Protein AF-A0A4Q3N3U7-F1 (afdb_monomer)

Sequence (243 aa):
MVSSWLAERIAAMDRAPTDLSNALAESDHAAATAQEVAQLRRALAEADKRQSLQDNRLLVRDRELQLLRHSHEQLVSTLDAASDGILTLRYSDNSLYYNIRFVELWGIPEDQLDALDDDALVAFQAARVKDPQALLGSIAQRRGNPDTEDYCVIELLDGRVLERHVLPQRLHGRCVGSVITYRDITDRMRYEEKMMFNHVVLENSPPMYWIDRDTGTLVYANPAFCRNLGFELEEMLGMKISE

Mean predicted aligned error: 15.52 Å

Solvent-accessible surface area (backbone atoms only — not comparable to full-atom values): 13384 Å² total; per-residue (Å²): 127,72,72,63,62,54,53,56,56,51,57,58,60,63,42,53,63,53,55,52,52,50,52,51,51,52,50,53,51,52,51,52,51,53,50,50,53,52,49,52,54,49,52,48,54,51,49,53,53,51,50,54,53,50,52,52,51,51,55,51,50,53,50,53,52,49,52,50,50,52,54,49,51,52,51,51,52,52,47,48,68,36,89,37,15,37,39,35,43,31,70,89,77,72,46,78,48,68,35,63,39,30,41,62,74,71,64,59,57,76,89,49,58,88,71,58,44,77,67,56,47,51,52,56,51,39,74,44,34,73,56,38,64,63,54,52,49,55,50,54,53,37,74,76,39,64,78,57,69,48,79,50,78,43,47,34,70,89,71,48,34,33,40,37,42,34,42,49,34,67,57,96,88,38,76,49,27,35,42,35,40,36,35,82,41,40,67,60,52,54,53,51,52,52,52,51,49,51,51,54,49,48,65,72,35,74,67,42,72,42,62,41,87,90,74,37,21,30,74,45,64,34,64,38,32,25,65,72,72,73,47,58,66,79,78,46,53,65,42,68,68,76,132

Structure (mmCIF, N/CA/C/O backbone):
data_AF-A0A4Q3N3U7-F1
#
_entry.id   AF-A0A4Q3N3U7-F1
#
loop_
_atom_site.group_PDB
_atom_site.id
_atom_site.type_symbol
_atom_site.label_atom_id
_atom_site.label_alt_id
_atom_site.label_comp_id
_atom_site.label_asym_id
_atom_site.label_entity_id
_atom_site.label_seq_id
_atom_site.pdbx_PDB_ins_code
_atom_site.Cartn_x
_atom_site.Cartn_y
_atom_site.Cartn_z
_atom_site.occupancy
_atom_site.B_iso_or_equiv
_atom_site.auth_seq_id
_atom_site.auth_comp_id
_atom_site.auth_asym_id
_atom_site.auth_atom_id
_atom_site.pdbx_PDB_model_num
ATOM 1 N N . MET A 1 1 ? 67.861 -14.862 -102.849 1.00 54.81 1 MET A N 1
ATOM 2 C CA . MET A 1 1 ? 68.136 -15.137 -101.419 1.00 54.81 1 MET A CA 1
ATOM 3 C C . MET A 1 1 ? 68.262 -13.887 -100.539 1.00 54.81 1 MET A C 1
ATOM 5 O O . MET A 1 1 ? 68.152 -14.034 -99.335 1.00 54.81 1 MET A O 1
ATOM 9 N N . VAL A 1 2 ? 68.421 -12.667 -101.077 1.00 49.06 2 VAL A N 1
ATOM 10 C CA . VAL A 1 2 ? 68.556 -11.444 -100.246 1.00 49.06 2 VAL A CA 1
ATOM 11 C C . VAL A 1 2 ? 67.202 -10.796 -99.889 1.00 49.06 2 VAL A C 1
ATOM 13 O O . VAL A 1 2 ? 67.072 -10.150 -98.857 1.00 49.06 2 VAL A O 1
ATOM 16 N N . SER A 1 3 ? 66.156 -11.032 -100.683 1.00 53.66 3 SER A N 1
ATOM 17 C CA . SER A 1 3 ? 64.823 -10.439 -100.490 1.00 53.66 3 SER A CA 1
ATOM 18 C C . SER A 1 3 ? 64.001 -11.052 -99.345 1.00 53.66 3 SER A C 1
ATOM 20 O O . SER A 1 3 ? 63.192 -10.353 -98.748 1.00 53.66 3 SER A O 1
ATOM 22 N N . SER A 1 4 ? 64.232 -12.320 -98.987 1.00 55.03 4 SER A N 1
ATOM 23 C CA . SER A 1 4 ? 63.508 -12.990 -97.888 1.00 55.03 4 SER A CA 1
ATOM 24 C C . SER A 1 4 ? 64.027 -12.585 -96.503 1.00 55.03 4 SER A C 1
ATOM 26 O O . SER A 1 4 ? 63.252 -12.481 -95.560 1.00 55.03 4 SER A O 1
ATOM 28 N N . TRP A 1 5 ? 65.330 -12.308 -96.384 1.00 54.94 5 TRP A N 1
ATOM 29 C CA . TRP A 1 5 ? 65.980 -11.996 -95.104 1.00 54.94 5 TRP A CA 1
ATOM 30 C C . TRP A 1 5 ? 65.691 -10.566 -94.614 1.00 54.94 5 TRP A C 1
ATOM 32 O O . TRP A 1 5 ? 65.666 -10.296 -93.416 1.00 54.94 5 TRP A O 1
ATOM 42 N N . LEU A 1 6 ? 65.419 -9.640 -95.540 1.00 53.28 6 LEU A N 1
ATOM 43 C CA . LEU A 1 6 ? 64.985 -8.275 -95.219 1.00 53.28 6 LEU A CA 1
ATOM 44 C C . LEU A 1 6 ? 63.513 -8.213 -94.779 1.00 53.28 6 LEU A C 1
ATOM 46 O O . LEU A 1 6 ? 63.177 -7.391 -93.932 1.00 53.28 6 LEU A O 1
ATOM 50 N N . ALA A 1 7 ? 62.653 -9.098 -95.292 1.00 57.47 7 ALA A N 1
ATOM 51 C CA . ALA A 1 7 ? 61.231 -9.115 -94.947 1.00 57.47 7 ALA A CA 1
ATOM 52 C C . ALA A 1 7 ? 60.973 -9.597 -93.505 1.00 57.47 7 ALA A C 1
ATOM 54 O O . ALA A 1 7 ? 60.202 -8.973 -92.780 1.00 57.47 7 ALA A O 1
ATOM 55 N N . GLU A 1 8 ? 61.671 -10.642 -93.044 1.00 55.50 8 GLU A N 1
ATOM 56 C CA . GLU A 1 8 ? 61.554 -11.124 -91.654 1.00 55.50 8 GLU A CA 1
ATOM 57 C C . GLU A 1 8 ? 62.105 -10.120 -90.631 1.00 55.50 8 GLU A C 1
ATOM 59 O O . GLU A 1 8 ? 61.556 -9.967 -89.541 1.00 55.50 8 GLU A O 1
ATOM 64 N N . ARG A 1 9 ? 63.161 -9.382 -90.990 1.00 49.59 9 ARG A N 1
ATOM 65 C CA . ARG A 1 9 ? 63.798 -8.406 -90.097 1.00 49.59 9 ARG A CA 1
ATOM 66 C C . ARG A 1 9 ? 62.997 -7.104 -89.962 1.00 49.59 9 ARG A C 1
ATOM 68 O O . ARG A 1 9 ? 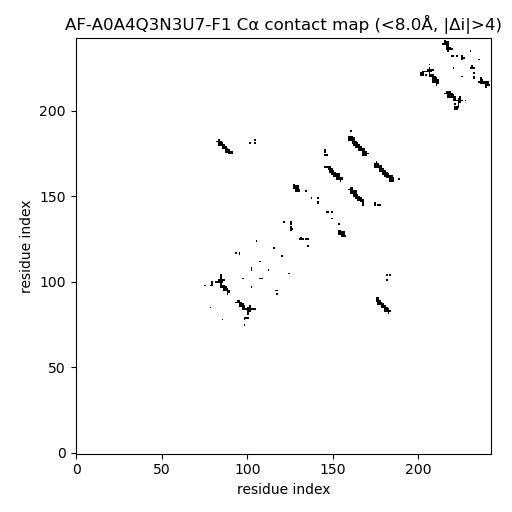63.042 -6.481 -88.905 1.00 49.59 9 ARG A O 1
ATOM 75 N N . ILE A 1 10 ? 62.221 -6.734 -90.983 1.00 52.44 10 ILE A N 1
ATOM 76 C CA . ILE A 1 10 ? 61.253 -5.627 -90.913 1.00 52.44 10 ILE A CA 1
ATOM 77 C C . ILE A 1 10 ? 60.021 -6.045 -90.092 1.00 52.44 10 ILE A C 1
ATOM 79 O O . ILE A 1 10 ? 59.593 -5.291 -89.224 1.00 52.44 10 ILE A O 1
ATOM 83 N N . ALA A 1 11 ? 59.526 -7.279 -90.254 1.00 54.06 11 ALA A N 1
ATOM 84 C CA . ALA A 1 11 ? 58.408 -7.800 -89.458 1.00 54.06 11 ALA A CA 1
ATOM 85 C C . ALA A 1 11 ? 58.734 -7.948 -87.953 1.00 54.06 11 ALA A C 1
ATOM 87 O O . ALA A 1 11 ? 57.847 -7.810 -87.113 1.00 54.06 11 ALA A O 1
ATOM 88 N N . ALA A 1 12 ? 60.000 -8.199 -87.596 1.00 51.22 12 ALA A N 1
ATOM 89 C CA . ALA A 1 12 ? 60.458 -8.232 -86.203 1.00 51.22 12 ALA A CA 1
ATOM 90 C C . ALA A 1 12 ? 60.616 -6.829 -85.575 1.00 51.22 12 ALA A C 1
ATOM 92 O O . ALA A 1 12 ? 60.428 -6.679 -84.370 1.00 51.22 12 ALA A O 1
ATOM 93 N N . MET A 1 13 ? 60.923 -5.796 -86.372 1.00 46.50 13 MET A N 1
ATOM 94 C CA . MET A 1 13 ? 61.010 -4.403 -85.903 1.00 46.50 13 MET A CA 1
ATOM 95 C C . MET A 1 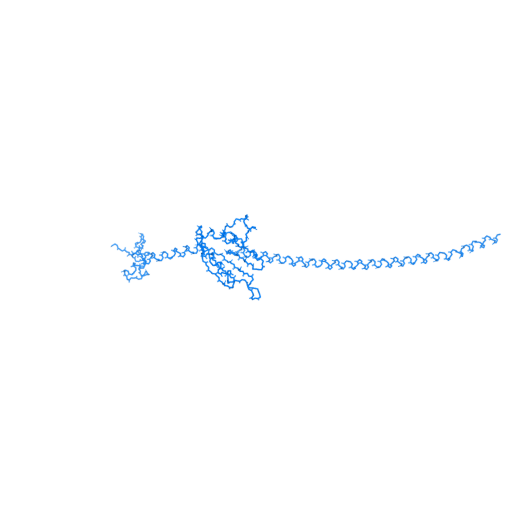13 ? 59.635 -3.734 -85.738 1.00 46.50 13 MET A C 1
ATOM 97 O O . MET A 1 13 ? 59.510 -2.845 -84.902 1.00 46.50 13 MET A O 1
ATOM 101 N N . ASP A 1 14 ? 58.609 -4.193 -86.462 1.00 50.88 14 ASP A N 1
ATOM 102 C CA . ASP A 1 14 ? 57.228 -3.678 -86.370 1.00 50.88 14 ASP A CA 1
ATOM 103 C C . ASP A 1 14 ? 56.399 -4.307 -85.228 1.00 50.88 14 ASP A C 1
ATOM 105 O O . ASP A 1 14 ? 55.378 -3.755 -84.817 1.00 50.88 14 ASP A O 1
ATOM 109 N N . ARG A 1 15 ? 56.851 -5.440 -84.663 1.00 50.66 15 ARG A N 1
ATOM 110 C CA . ARG A 1 15 ? 56.245 -6.070 -83.467 1.00 50.66 15 ARG A CA 1
ATOM 111 C C . ARG A 1 15 ? 56.724 -5.474 -82.141 1.00 50.66 15 ARG A C 1
ATOM 113 O O . ARG A 1 15 ? 55.968 -5.432 -81.178 1.00 50.66 15 ARG A O 1
ATOM 120 N N . ALA A 1 16 ? 57.949 -4.951 -82.095 1.00 53.44 16 ALA A N 1
ATOM 121 C CA . ALA A 1 16 ? 58.496 -4.307 -80.901 1.00 53.44 16 ALA A CA 1
ATOM 122 C C . ALA A 1 16 ? 57.645 -3.129 -80.357 1.00 53.44 16 ALA A C 1
ATOM 124 O O . ALA A 1 16 ? 57.469 -3.059 -79.139 1.00 53.44 16 ALA A O 1
ATOM 125 N N . PRO A 1 17 ? 57.079 -2.220 -81.183 1.00 55.41 17 PRO A N 1
ATOM 126 C CA . PRO A 1 17 ? 56.216 -1.152 -80.674 1.00 55.41 17 PRO A CA 1
ATOM 127 C C . PRO A 1 17 ? 54.839 -1.647 -80.205 1.00 55.41 17 PRO A C 1
ATOM 129 O O . PRO A 1 17 ? 54.268 -1.060 -79.288 1.00 55.41 17 PRO A O 1
ATOM 132 N N . THR A 1 18 ? 54.309 -2.730 -80.782 1.00 57.69 18 THR A N 1
ATOM 133 C CA . THR A 1 18 ? 53.022 -3.318 -80.370 1.00 57.69 18 THR A CA 1
ATOM 134 C C . THR A 1 18 ? 53.144 -4.101 -79.063 1.00 57.69 18 THR A C 1
ATOM 136 O O . THR A 1 18 ? 52.291 -3.953 -78.190 1.00 57.69 18 THR A O 1
ATOM 139 N N . ASP A 1 19 ? 54.233 -4.848 -78.872 1.00 58.47 19 ASP A N 1
ATOM 140 C CA . ASP A 1 19 ? 54.507 -5.570 -77.623 1.00 58.47 19 ASP A CA 1
ATOM 141 C C . ASP A 1 19 ? 54.800 -4.611 -76.455 1.00 58.47 19 ASP A C 1
ATOM 143 O O . ASP A 1 19 ? 54.318 -4.825 -75.343 1.00 58.47 19 ASP A O 1
ATOM 147 N N . LEU A 1 20 ? 55.509 -3.501 -76.704 1.00 57.12 20 LEU A N 1
ATOM 148 C CA . LEU A 1 20 ? 55.707 -2.435 -75.710 1.00 57.12 20 LEU A CA 1
ATOM 149 C C . LEU A 1 20 ? 54.398 -1.714 -75.361 1.00 57.12 20 LEU A C 1
ATOM 151 O O . LEU A 1 20 ? 54.163 -1.421 -74.191 1.00 57.12 20 LEU A O 1
ATOM 155 N N . SER A 1 21 ? 53.534 -1.450 -76.347 1.00 58.34 21 SER A N 1
ATOM 156 C CA . SER A 1 21 ? 52.221 -0.831 -76.121 1.00 58.34 21 SER A CA 1
ATOM 157 C C . SER A 1 21 ? 51.284 -1.741 -75.324 1.00 58.34 21 SER A C 1
ATOM 159 O O . SER A 1 21 ? 50.554 -1.250 -74.465 1.00 58.34 21 SER A O 1
ATOM 161 N N . ASN A 1 22 ? 51.309 -3.052 -75.575 1.00 62.81 22 ASN A N 1
ATOM 162 C CA . ASN A 1 22 ? 50.522 -4.021 -74.814 1.00 62.81 22 ASN A CA 1
ATOM 163 C C . ASN A 1 22 ? 51.058 -4.183 -73.386 1.00 62.81 22 ASN A C 1
ATOM 165 O O . ASN A 1 22 ? 50.270 -4.168 -72.447 1.00 62.81 22 ASN A O 1
ATOM 169 N N . ALA A 1 23 ? 52.381 -4.235 -73.198 1.00 61.06 23 ALA A N 1
ATOM 170 C CA . ALA A 1 23 ? 52.991 -4.289 -71.868 1.00 61.06 23 ALA A CA 1
ATOM 171 C C . ALA A 1 23 ? 52.737 -3.010 -71.041 1.00 61.06 23 ALA A C 1
ATOM 173 O O . ALA A 1 23 ? 52.531 -3.085 -69.830 1.00 61.06 23 ALA A O 1
ATOM 174 N N . LEU A 1 24 ? 52.712 -1.834 -71.682 1.00 58.91 24 LEU A N 1
ATOM 175 C CA . LEU A 1 24 ? 52.325 -0.565 -71.048 1.00 58.91 24 LEU A CA 1
ATOM 176 C C . LEU A 1 24 ? 50.838 -0.549 -70.669 1.00 58.91 24 LEU A C 1
ATOM 178 O O . LEU A 1 24 ? 50.509 -0.168 -69.550 1.00 58.91 24 LEU A O 1
ATOM 182 N N . ALA A 1 25 ? 49.950 -1.025 -71.547 1.00 63.53 25 ALA A N 1
ATOM 183 C CA . ALA A 1 25 ? 48.521 -1.129 -71.254 1.00 63.53 25 ALA A CA 1
ATOM 184 C C . ALA A 1 25 ? 48.225 -2.132 -70.123 1.00 63.53 25 ALA A C 1
ATOM 186 O O . ALA A 1 25 ? 47.398 -1.852 -69.258 1.00 63.53 25 ALA A O 1
ATOM 187 N N . GLU A 1 26 ? 48.925 -3.271 -70.081 1.00 63.34 26 GLU A N 1
ATOM 188 C CA . GLU A 1 26 ? 48.854 -4.231 -68.972 1.00 63.34 26 GLU A CA 1
ATOM 189 C C . GLU A 1 26 ? 49.389 -3.632 -67.663 1.00 63.34 26 GLU A C 1
ATOM 191 O O . GLU A 1 26 ? 48.789 -3.836 -66.607 1.00 63.34 26 GLU A O 1
ATOM 196 N N . SER A 1 27 ? 50.465 -2.840 -67.721 1.00 63.53 27 SER A N 1
ATOM 197 C CA . SER A 1 27 ? 51.009 -2.114 -66.567 1.00 63.53 27 SER A CA 1
ATOM 198 C C . SER A 1 27 ? 50.039 -1.051 -66.035 1.00 63.53 27 SER A C 1
ATOM 200 O O . SER A 1 27 ? 49.854 -0.943 -64.822 1.00 63.53 27 SER A O 1
ATOM 202 N N . ASP A 1 28 ? 49.382 -0.294 -66.914 1.00 69.56 28 ASP A N 1
ATOM 203 C CA . ASP A 1 28 ? 48.383 0.710 -66.531 1.00 69.56 28 ASP A CA 1
ATOM 204 C C . ASP A 1 28 ? 47.120 0.056 -65.944 1.00 69.56 28 ASP A C 1
ATOM 206 O O . ASP A 1 28 ? 46.562 0.542 -64.957 1.00 69.56 28 ASP A O 1
ATOM 210 N N . HIS A 1 29 ? 46.699 -1.095 -66.479 1.00 73.38 29 HIS A N 1
ATOM 211 C CA . HIS A 1 29 ? 45.585 -1.876 -65.930 1.00 73.38 29 HIS A CA 1
ATOM 212 C C . HIS A 1 29 ? 45.932 -2.500 -64.568 1.00 73.38 29 HIS A C 1
ATOM 214 O O . HIS A 1 29 ? 45.113 -2.497 -63.644 1.00 73.38 29 HIS A O 1
ATOM 220 N N . ALA A 1 30 ? 47.164 -2.986 -64.399 1.00 71.19 30 ALA A N 1
ATOM 221 C CA . ALA A 1 30 ? 47.678 -3.470 -63.119 1.00 71.19 30 ALA A CA 1
ATOM 222 C C . ALA A 1 30 ? 47.763 -2.343 -62.071 1.00 71.19 30 ALA A C 1
ATOM 224 O O . ALA A 1 30 ? 47.448 -2.556 -60.900 1.00 71.19 30 ALA A O 1
ATOM 225 N N . ALA A 1 31 ? 48.126 -1.124 -62.482 1.00 75.38 31 ALA A N 1
ATOM 226 C CA . ALA A 1 31 ? 48.147 0.043 -61.602 1.00 75.38 31 ALA A CA 1
ATOM 227 C C . ALA A 1 31 ? 46.730 0.486 -61.192 1.00 75.38 31 ALA A C 1
ATOM 229 O O . ALA A 1 31 ? 46.485 0.747 -60.011 1.00 75.38 31 ALA A O 1
ATOM 230 N N . ALA A 1 32 ? 45.781 0.509 -62.134 1.00 78.50 32 ALA A N 1
ATOM 231 C CA . ALA A 1 32 ? 44.384 0.851 -61.868 1.00 78.50 32 ALA A CA 1
ATOM 232 C C . ALA A 1 32 ? 43.707 -0.160 -60.924 1.00 78.50 32 ALA A C 1
ATOM 234 O O . ALA A 1 32 ? 43.082 0.231 -59.937 1.00 78.50 32 ALA A O 1
ATOM 235 N N . THR A 1 33 ? 43.903 -1.460 -61.161 1.00 82.00 33 THR A N 1
ATOM 236 C CA . THR A 1 33 ? 43.386 -2.523 -60.281 1.00 82.00 33 THR A CA 1
ATOM 237 C C . THR A 1 33 ? 44.034 -2.487 -58.894 1.00 82.00 33 THR A C 1
ATOM 239 O O . THR A 1 33 ? 43.342 -2.639 -57.887 1.00 82.00 33 THR A O 1
ATOM 242 N N . ALA A 1 34 ? 45.338 -2.204 -58.793 1.00 82.31 34 ALA A N 1
ATOM 243 C CA . ALA A 1 34 ? 46.007 -2.017 -57.503 1.00 82.31 34 ALA A CA 1
ATOM 244 C C . ALA A 1 34 ? 45.443 -0.816 -56.720 1.00 82.31 34 ALA A C 1
ATOM 246 O O . ALA A 1 34 ? 45.291 -0.886 -55.495 1.00 82.31 34 ALA A O 1
ATOM 247 N N . GLN A 1 35 ? 45.090 0.269 -57.415 1.00 85.25 35 GLN A N 1
ATOM 248 C CA . GLN A 1 35 ? 44.460 1.445 -56.817 1.00 85.25 35 GLN A CA 1
ATOM 249 C C . GLN A 1 35 ? 43.024 1.158 -56.346 1.00 85.25 35 GLN A C 1
ATOM 251 O O . GLN A 1 35 ? 42.657 1.569 -55.243 1.00 85.25 35 GLN A O 1
ATOM 256 N N . GLU A 1 36 ? 42.239 0.411 -57.121 1.00 88.94 36 GLU A N 1
ATOM 257 C CA . GLU A 1 36 ? 40.878 -0.008 -56.760 1.00 88.94 36 GLU A CA 1
ATOM 258 C C . GLU A 1 36 ? 40.876 -0.963 -55.554 1.00 88.94 36 GLU A C 1
ATOM 260 O O . GLU A 1 36 ? 40.144 -0.755 -54.584 1.00 88.94 36 GLU A O 1
ATOM 265 N N . VAL A 1 37 ? 41.791 -1.939 -55.525 1.00 89.38 37 VAL A N 1
ATOM 266 C CA . VAL A 1 37 ? 41.999 -2.824 -54.365 1.00 89.38 37 VAL A CA 1
ATOM 267 C C . VAL A 1 37 ? 42.409 -2.023 -53.125 1.00 89.38 37 VAL A C 1
ATOM 269 O O . VAL A 1 37 ? 41.943 -2.310 -52.019 1.00 89.38 37 VAL A O 1
ATOM 272 N N . ALA A 1 38 ? 43.250 -0.995 -53.272 1.00 88.88 38 ALA A N 1
ATOM 273 C CA . ALA A 1 38 ? 43.624 -0.121 -52.162 1.00 88.88 38 ALA A CA 1
ATOM 274 C C . ALA A 1 38 ? 42.442 0.726 -51.654 1.00 88.88 38 ALA A C 1
ATOM 276 O O . ALA A 1 38 ? 42.316 0.925 -50.443 1.00 88.88 38 ALA A O 1
ATOM 277 N N . GLN A 1 39 ? 41.561 1.196 -52.543 1.00 90.56 39 GLN A N 1
ATOM 278 C CA . GLN A 1 39 ? 40.337 1.911 -52.169 1.00 90.56 39 GLN A CA 1
ATOM 279 C C . GLN A 1 39 ? 39.342 0.999 -51.441 1.00 90.56 39 GLN A C 1
ATOM 281 O O . GLN A 1 39 ? 38.863 1.367 -50.368 1.00 90.56 39 GLN A O 1
ATOM 286 N N . LEU A 1 40 ? 39.097 -0.210 -51.953 1.00 91.06 40 LEU A N 1
ATOM 287 C CA . LEU A 1 40 ? 38.219 -1.198 -51.317 1.00 91.06 40 LEU A CA 1
ATOM 288 C C . LEU A 1 40 ? 38.729 -1.616 -49.932 1.00 91.06 40 LEU A C 1
ATOM 290 O O . LEU A 1 40 ? 37.946 -1.692 -48.988 1.00 91.06 40 LEU A O 1
ATOM 294 N N . ARG A 1 41 ? 40.046 -1.807 -49.768 1.00 92.69 41 ARG A N 1
ATOM 295 C CA . ARG A 1 41 ? 40.655 -2.094 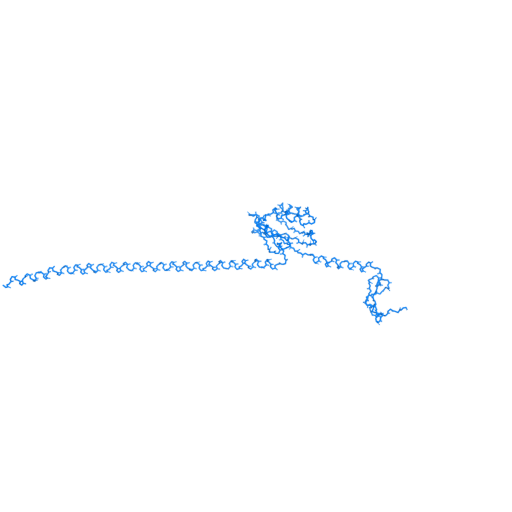-48.455 1.00 92.69 41 ARG A CA 1
ATOM 296 C C . ARG A 1 41 ? 40.441 -0.965 -47.448 1.00 92.69 41 ARG A C 1
ATOM 298 O O . ARG A 1 41 ? 40.190 -1.240 -46.278 1.00 92.69 41 ARG A O 1
ATOM 305 N N . ARG A 1 42 ? 40.521 0.298 -47.884 1.00 92.25 42 ARG A N 1
ATOM 306 C CA . ARG A 1 42 ? 40.233 1.459 -47.022 1.00 92.25 42 ARG A CA 1
ATOM 307 C C . ARG A 1 42 ? 38.756 1.521 -46.642 1.00 92.25 42 ARG A C 1
ATOM 309 O O . ARG A 1 42 ? 38.452 1.699 -45.468 1.00 92.25 42 ARG A O 1
ATOM 316 N N . ALA A 1 43 ? 37.857 1.322 -47.605 1.00 91.06 43 ALA A N 1
ATOM 317 C CA . ALA A 1 43 ? 36.417 1.306 -47.360 1.00 91.06 43 ALA A CA 1
ATOM 318 C C . ALA A 1 43 ? 36.003 0.182 -46.393 1.00 91.06 43 ALA A C 1
ATOM 320 O O . ALA A 1 43 ? 35.199 0.423 -45.495 1.00 91.06 43 ALA A O 1
ATOM 321 N N . LEU A 1 44 ? 36.592 -1.013 -46.523 1.00 94.12 44 LEU A N 1
ATOM 322 C CA . LEU A 1 44 ? 36.357 -2.130 -45.605 1.00 94.12 44 LEU A CA 1
ATOM 323 C C . LEU A 1 44 ? 36.849 -1.808 -44.187 1.00 94.12 44 LEU A C 1
ATOM 325 O O . LEU A 1 44 ? 36.096 -1.966 -43.234 1.00 94.12 44 LEU A O 1
ATOM 329 N N . ALA A 1 45 ? 38.062 -1.263 -44.045 1.00 93.00 45 ALA A N 1
ATOM 330 C CA . ALA A 1 45 ? 38.592 -0.866 -42.740 1.00 93.00 45 ALA A CA 1
ATOM 331 C C . ALA A 1 45 ? 37.742 0.227 -42.060 1.00 93.00 45 ALA A C 1
ATOM 333 O O . ALA A 1 45 ? 37.574 0.232 -40.839 1.00 93.00 45 ALA A O 1
ATOM 334 N N . GLU A 1 46 ? 37.182 1.160 -42.836 1.00 93.38 46 GLU A N 1
ATOM 335 C CA . GLU A 1 46 ? 36.227 2.142 -42.318 1.00 93.38 46 GLU A CA 1
ATOM 336 C C . GLU A 1 46 ? 34.895 1.508 -41.906 1.00 93.38 46 GLU A C 1
ATOM 338 O O . GLU A 1 46 ? 34.336 1.903 -40.879 1.00 93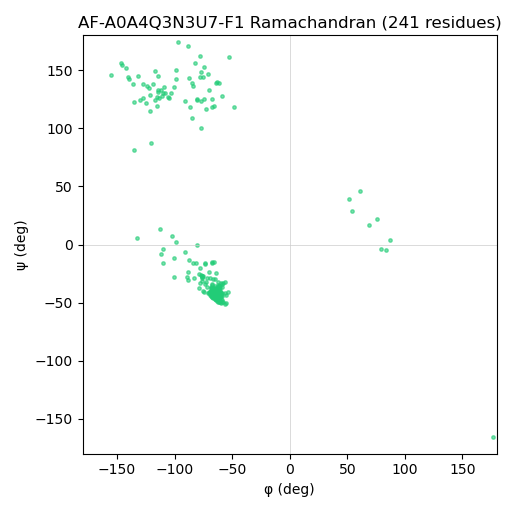.38 46 GLU A O 1
ATOM 343 N N . ALA A 1 47 ? 34.388 0.542 -42.677 1.00 91.75 47 ALA A N 1
ATOM 344 C CA . ALA A 1 47 ? 33.169 -0.192 -42.355 1.00 91.75 47 ALA A CA 1
ATOM 345 C C . ALA A 1 47 ? 33.330 -1.007 -41.063 1.00 91.75 47 ALA A C 1
ATOM 347 O O . ALA A 1 47 ? 32.506 -0.858 -40.162 1.00 91.75 47 ALA A O 1
ATOM 348 N N . ASP A 1 48 ? 34.434 -1.742 -40.910 1.00 93.56 48 ASP A N 1
ATOM 349 C CA . ASP A 1 48 ? 34.758 -2.504 -39.696 1.00 93.56 48 ASP A CA 1
ATOM 350 C C . ASP A 1 48 ? 34.851 -1.588 -38.471 1.00 93.56 48 ASP A C 1
ATOM 352 O O . ASP A 1 48 ? 34.319 -1.882 -37.397 1.00 93.56 48 ASP A O 1
ATOM 356 N N . LYS A 1 49 ? 35.477 -0.414 -38.631 1.00 93.19 49 LYS A N 1
ATOM 357 C CA . LYS A 1 49 ? 35.559 0.583 -37.559 1.00 93.19 49 LYS A CA 1
ATOM 358 C C . LYS A 1 49 ? 34.178 1.123 -37.179 1.00 93.19 49 LYS A C 1
ATOM 360 O O . LYS A 1 49 ? 33.905 1.304 -35.993 1.00 93.19 49 LYS A O 1
ATOM 365 N N . ARG A 1 50 ? 33.301 1.389 -38.155 1.00 91.25 50 ARG A N 1
ATOM 366 C CA . ARG A 1 50 ? 31.915 1.824 -37.894 1.00 91.25 50 ARG A CA 1
ATOM 367 C C . ARG A 1 50 ? 31.110 0.729 -37.200 1.00 91.25 50 ARG A C 1
ATOM 369 O O . ARG A 1 50 ? 30.403 1.047 -36.247 1.00 91.25 50 ARG A O 1
ATOM 376 N N . GLN A 1 51 ? 31.258 -0.523 -37.626 1.00 93.56 51 GLN A N 1
ATOM 377 C CA . GLN A 1 51 ? 30.589 -1.670 -37.020 1.00 93.56 51 GLN A CA 1
ATOM 378 C C . GLN A 1 51 ? 31.034 -1.865 -35.567 1.00 93.56 51 GLN A C 1
ATOM 380 O O . GLN A 1 51 ? 30.198 -1.878 -34.672 1.00 93.56 51 GLN A O 1
ATOM 385 N N . SER A 1 52 ? 32.342 -1.856 -35.295 1.00 93.38 52 SER A N 1
ATOM 386 C CA . SER A 1 52 ? 32.864 -1.960 -33.925 1.00 93.38 52 SER A CA 1
ATOM 387 C C . SER A 1 52 ? 32.365 -0.830 -33.010 1.00 93.38 52 SER A C 1
ATOM 389 O O . SER A 1 52 ? 32.076 -1.046 -31.832 1.00 93.38 52 SER A O 1
ATOM 391 N N . LEU A 1 53 ? 32.212 0.391 -33.533 1.00 93.50 53 LEU A N 1
ATOM 392 C CA . LEU A 1 53 ? 31.619 1.498 -32.776 1.00 93.50 53 LEU A CA 1
ATOM 393 C C . LEU A 1 53 ? 30.122 1.288 -32.498 1.00 93.50 53 LEU A C 1
ATOM 395 O O . LEU A 1 53 ? 29.652 1.665 -31.424 1.00 93.50 53 LEU A O 1
ATOM 399 N N . GLN A 1 54 ? 29.373 0.714 -33.442 1.00 89.38 54 GLN A N 1
ATOM 400 C CA . GLN A 1 54 ? 27.959 0.377 -33.252 1.00 89.38 54 GLN A CA 1
ATOM 401 C C . GLN A 1 54 ? 27.785 -0.741 -32.222 1.00 89.38 54 GLN A C 1
ATOM 403 O O . GLN A 1 54 ? 26.986 -0.576 -31.302 1.00 89.38 54 GLN A O 1
ATOM 408 N N . ASP A 1 55 ? 28.586 -1.801 -32.308 1.00 92.69 55 ASP A N 1
ATOM 409 C CA . ASP A 1 55 ? 28.563 -2.919 -31.361 1.00 92.69 55 ASP A CA 1
ATOM 410 C C . ASP A 1 55 ? 28.870 -2.439 -29.938 1.00 92.69 55 ASP A C 1
ATOM 412 O O . ASP A 1 55 ? 28.149 -2.758 -28.995 1.00 92.69 55 ASP A O 1
ATOM 416 N N . ASN A 1 56 ? 29.871 -1.567 -29.778 1.00 92.81 56 ASN A N 1
ATOM 417 C CA . ASN A 1 56 ? 30.173 -0.955 -28.484 1.00 92.81 56 ASN A CA 1
ATOM 418 C C . ASN A 1 56 ? 29.006 -0.114 -27.941 1.00 92.81 56 ASN A C 1
ATOM 420 O O . ASN A 1 56 ? 28.728 -0.153 -26.743 1.00 92.81 56 ASN A O 1
ATOM 424 N N . ARG A 1 57 ? 28.294 0.636 -28.795 1.00 91.88 57 ARG A N 1
ATOM 425 C CA . ARG A 1 57 ? 27.106 1.399 -28.370 1.00 91.88 57 ARG A CA 1
ATOM 426 C C . ARG A 1 57 ? 25.958 0.489 -27.944 1.00 91.88 57 ARG A C 1
ATOM 428 O O . ARG A 1 57 ? 25.291 0.808 -26.963 1.00 91.88 57 ARG A O 1
ATOM 435 N N . LEU A 1 58 ? 25.730 -0.611 -28.662 1.00 93.56 58 LEU A N 1
ATOM 436 C CA . LEU A 1 58 ? 24.713 -1.601 -28.302 1.00 93.56 58 LEU A CA 1
ATOM 437 C C . LEU A 1 58 ? 25.043 -2.251 -26.957 1.00 93.56 58 LEU A C 1
ATOM 439 O O . LEU A 1 58 ? 24.194 -2.257 -26.074 1.00 93.56 58 LEU A O 1
ATOM 443 N N . LEU A 1 59 ? 26.297 -2.659 -26.746 1.00 94.00 59 LEU A N 1
ATOM 444 C CA . LEU A 1 59 ? 26.752 -3.229 -25.474 1.00 94.00 59 LEU A CA 1
ATOM 445 C C . LEU A 1 59 ? 26.579 -2.270 -24.289 1.00 94.00 59 LEU A C 1
ATOM 447 O O . LEU A 1 59 ? 26.160 -2.692 -23.211 1.00 94.00 59 LEU A O 1
ATOM 451 N N . VAL A 1 60 ? 26.893 -0.981 -24.467 1.00 93.31 60 VAL A N 1
ATOM 452 C CA . VAL A 1 60 ? 26.678 0.036 -23.421 1.00 93.31 60 VAL A CA 1
ATOM 453 C C . VAL A 1 60 ? 25.190 0.179 -23.108 1.00 93.31 60 VAL A C 1
ATOM 455 O O . VAL A 1 60 ? 24.808 0.146 -21.940 1.00 93.31 60 VAL A O 1
ATOM 458 N N . ARG A 1 61 ? 24.348 0.277 -24.141 1.00 90.94 61 ARG A N 1
ATOM 459 C CA . ARG A 1 61 ? 22.900 0.431 -23.982 1.00 90.94 61 ARG A CA 1
ATOM 460 C C . ARG A 1 61 ? 22.254 -0.789 -23.327 1.00 90.94 61 ARG A C 1
ATOM 462 O O . ARG A 1 61 ? 21.397 -0.626 -22.464 1.00 90.94 61 ARG A O 1
ATOM 469 N N . ASP A 1 62 ? 22.688 -1.994 -23.681 1.00 92.06 62 ASP A N 1
ATOM 470 C CA . ASP A 1 62 ? 22.214 -3.229 -23.052 1.00 92.06 62 ASP A CA 1
ATOM 471 C C . ASP A 1 62 ? 22.579 -3.271 -21.566 1.00 92.06 62 ASP A C 1
ATOM 473 O O . ASP A 1 62 ? 21.746 -3.643 -20.738 1.00 92.06 62 ASP A O 1
ATOM 477 N N . ARG A 1 63 ? 23.781 -2.806 -21.202 1.00 91.56 63 ARG A N 1
ATOM 478 C CA . ARG A 1 63 ? 24.186 -2.656 -19.796 1.00 91.56 63 ARG A CA 1
ATOM 479 C C . ARG A 1 63 ? 23.313 -1.657 -19.042 1.00 91.56 63 ARG A C 1
ATOM 481 O O . ARG A 1 63 ? 22.888 -1.955 -17.930 1.00 91.56 63 ARG A O 1
ATOM 488 N N . GLU A 1 64 ? 23.033 -0.496 -19.628 1.00 92.44 64 GLU A N 1
ATOM 489 C CA . GLU A 1 64 ? 22.153 0.512 -19.021 1.00 92.44 64 GLU A CA 1
ATOM 490 C C . GLU A 1 64 ? 20.734 -0.031 -18.814 1.00 92.44 64 GLU A C 1
ATOM 492 O O . GLU A 1 64 ? 20.159 0.129 -17.737 1.00 92.44 64 GLU A O 1
ATOM 497 N N . LEU A 1 65 ? 20.187 -0.734 -19.810 1.00 92.62 65 LEU A N 1
ATOM 498 C CA . LEU A 1 65 ? 18.869 -1.360 -19.711 1.00 92.62 65 LEU A CA 1
ATOM 499 C C . LEU A 1 65 ? 18.831 -2.460 -18.648 1.00 92.62 65 LEU A C 1
ATOM 501 O O . LEU A 1 65 ? 17.850 -2.557 -17.913 1.00 92.62 65 LEU A O 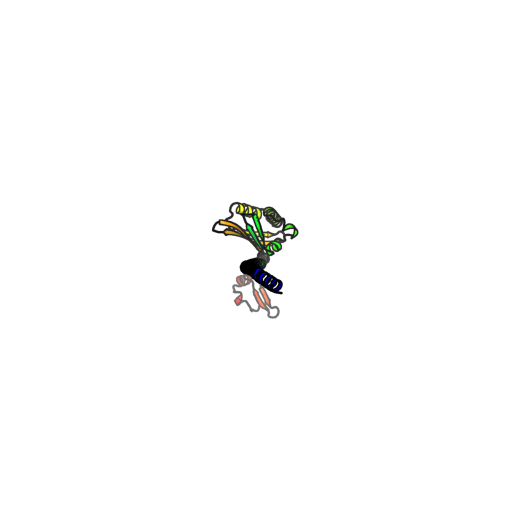1
ATOM 505 N N . GLN A 1 66 ? 19.883 -3.273 -18.539 1.00 91.00 66 GLN A N 1
ATOM 506 C CA . GLN A 1 66 ? 19.989 -4.287 -17.490 1.00 91.00 66 GLN A CA 1
ATOM 507 C C . GLN A 1 66 ? 20.047 -3.663 -16.095 1.00 91.00 66 GLN A C 1
ATOM 509 O O . GLN A 1 66 ? 19.330 -4.114 -15.206 1.00 91.00 66 GLN A O 1
ATOM 514 N N . LEU A 1 67 ? 20.845 -2.609 -15.905 1.00 92.31 67 LEU A N 1
ATOM 515 C CA . LEU A 1 67 ? 20.917 -1.893 -14.628 1.00 92.31 67 LEU A CA 1
ATOM 516 C C . LEU A 1 67 ? 19.567 -1.281 -14.248 1.00 92.31 67 LEU A C 1
ATOM 518 O O . LEU A 1 67 ? 19.148 -1.389 -13.097 1.00 92.31 67 LEU A O 1
ATOM 522 N N . LEU A 1 68 ? 18.868 -0.683 -15.214 1.00 90.94 68 LEU A N 1
ATOM 523 C CA . LEU A 1 68 ? 17.553 -0.098 -14.982 1.00 90.94 68 LEU A CA 1
ATOM 524 C C . LEU A 1 68 ? 16.518 -1.164 -14.603 1.00 90.94 68 LEU A C 1
ATOM 526 O O . LEU A 1 68 ? 15.779 -0.973 -13.640 1.00 90.94 68 LEU A O 1
ATOM 530 N N . ARG A 1 69 ? 16.492 -2.297 -15.318 1.00 87.81 69 ARG A N 1
ATOM 531 C CA . ARG A 1 69 ? 15.615 -3.434 -14.991 1.00 87.81 69 ARG A CA 1
ATOM 532 C C . ARG A 1 69 ? 15.902 -3.970 -13.598 1.00 87.81 69 ARG A C 1
ATOM 534 O O . ARG A 1 69 ? 14.975 -4.115 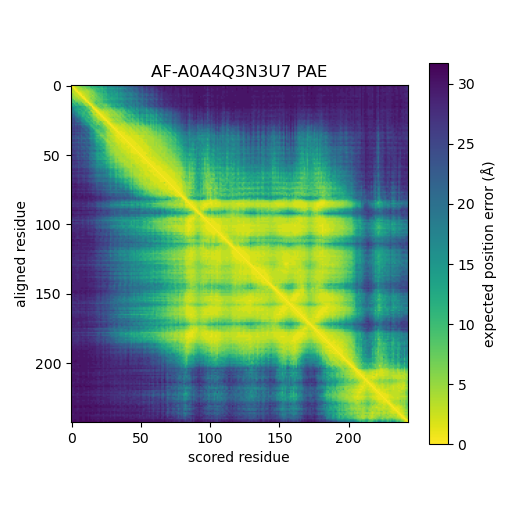-12.813 1.00 87.81 69 ARG A O 1
ATOM 541 N N . HIS A 1 70 ? 17.174 -4.177 -13.271 1.00 85.38 70 HIS A N 1
ATOM 542 C CA . HIS A 1 70 ? 17.565 -4.674 -11.960 1.00 85.38 70 HIS A CA 1
ATOM 543 C C . HIS A 1 70 ? 17.156 -3.714 -10.836 1.00 85.38 70 HIS A C 1
ATOM 545 O O . HIS A 1 70 ? 16.585 -4.138 -9.836 1.00 85.38 70 HIS A O 1
ATOM 551 N N . SER A 1 71 ? 17.381 -2.409 -11.014 1.00 84.50 71 SER A N 1
ATOM 552 C CA . SER A 1 71 ? 16.948 -1.399 -10.044 1.00 84.50 71 SER A CA 1
ATOM 553 C C . SER A 1 71 ? 15.426 -1.366 -9.889 1.00 84.50 71 SER A C 1
ATOM 555 O O . SER A 1 71 ? 14.932 -1.234 -8.771 1.00 84.50 71 SER A O 1
ATOM 557 N N . HIS A 1 72 ? 14.680 -1.508 -10.986 1.00 81.94 72 HIS A N 1
ATOM 558 C CA . HIS A 1 72 ? 13.223 -1.570 -10.954 1.00 81.94 72 HIS A CA 1
ATOM 559 C C . HIS A 1 72 ? 12.725 -2.813 -10.203 1.00 81.94 72 HIS A C 1
ATOM 561 O O . HIS A 1 72 ? 11.892 -2.695 -9.310 1.00 81.94 72 HIS A O 1
ATOM 567 N N . GLU A 1 73 ? 13.272 -3.991 -10.508 1.00 81.69 73 GLU A N 1
ATOM 568 C CA . GLU A 1 73 ? 12.951 -5.249 -9.819 1.00 81.69 73 GLU A CA 1
ATOM 569 C C . GLU A 1 73 ? 13.245 -5.170 -8.316 1.00 81.69 73 GLU A C 1
ATOM 571 O O . GLU A 1 73 ? 12.429 -5.600 -7.504 1.00 81.69 73 GLU A O 1
ATOM 576 N N . GLN A 1 74 ? 14.374 -4.567 -7.929 1.00 82.69 74 GLN A N 1
ATOM 577 C CA . GLN A 1 74 ? 14.716 -4.353 -6.522 1.00 82.69 74 GLN A CA 1
ATOM 578 C C . GLN A 1 74 ? 13.705 -3.450 -5.806 1.00 82.69 74 GLN A C 1
ATOM 580 O O . GLN A 1 74 ? 13.319 -3.744 -4.673 1.00 82.69 74 GLN A O 1
ATOM 585 N N . LEU A 1 75 ? 13.265 -2.364 -6.448 1.00 80.06 75 LEU A N 1
ATOM 586 C CA . LEU A 1 75 ? 12.262 -1.464 -5.875 1.00 80.06 75 LEU A CA 1
ATOM 587 C C . LEU A 1 75 ? 10.918 -2.172 -5.697 1.00 80.06 75 LEU A C 1
ATOM 589 O O . LEU A 1 75 ? 10.350 -2.105 -4.611 1.00 80.06 75 LEU A O 1
ATOM 593 N N . VAL A 1 76 ? 10.450 -2.897 -6.717 1.00 76.56 76 VAL A N 1
ATOM 594 C CA . VAL A 1 76 ? 9.204 -3.676 -6.647 1.00 76.56 76 VAL A CA 1
ATOM 595 C C . VAL A 1 76 ? 9.294 -4.728 -5.543 1.00 76.56 76 VAL A C 1
ATOM 597 O O . VAL A 1 76 ? 8.445 -4.749 -4.660 1.00 76.56 76 VAL A O 1
ATOM 600 N N . SER A 1 77 ? 10.376 -5.512 -5.497 1.00 74.56 77 SER A N 1
ATOM 601 C CA . SER A 1 77 ? 10.573 -6.522 -4.451 1.00 74.56 77 SER A CA 1
ATOM 602 C C . SER A 1 77 ? 10.626 -5.921 -3.045 1.00 74.56 77 SER A C 1
ATOM 604 O O . SER A 1 77 ? 10.129 -6.538 -2.106 1.00 74.56 77 SER A O 1
ATOM 606 N N . THR A 1 78 ? 11.209 -4.732 -2.878 1.00 76.75 78 THR A N 1
ATOM 607 C CA . THR A 1 78 ? 11.235 -4.038 -1.580 1.00 76.75 78 THR A CA 1
ATOM 608 C C . THR A 1 78 ? 9.835 -3.577 -1.178 1.00 76.75 78 THR A C 1
ATOM 610 O O . THR A 1 78 ? 9.462 -3.690 -0.012 1.00 76.75 78 THR A O 1
ATOM 613 N N . LEU A 1 79 ? 9.050 -3.079 -2.137 1.00 78.81 79 LEU A N 1
ATOM 614 C CA . LEU A 1 79 ? 7.666 -2.667 -1.906 1.00 78.81 79 LEU A CA 1
ATOM 615 C C . LEU A 1 79 ? 6.761 -3.867 -1.611 1.00 78.81 79 LEU A C 1
ATOM 617 O O . LEU A 1 79 ? 5.891 -3.752 -0.757 1.00 78.81 79 LEU A O 1
ATOM 621 N N . ASP A 1 80 ? 6.973 -5.012 -2.256 1.00 72.62 80 ASP A N 1
ATOM 622 C CA . ASP A 1 80 ? 6.216 -6.244 -1.998 1.00 72.62 80 ASP A CA 1
ATOM 623 C C . ASP A 1 80 ? 6.603 -6.900 -0.665 1.00 72.62 80 ASP A C 1
ATOM 625 O O . ASP A 1 80 ? 5.762 -7.4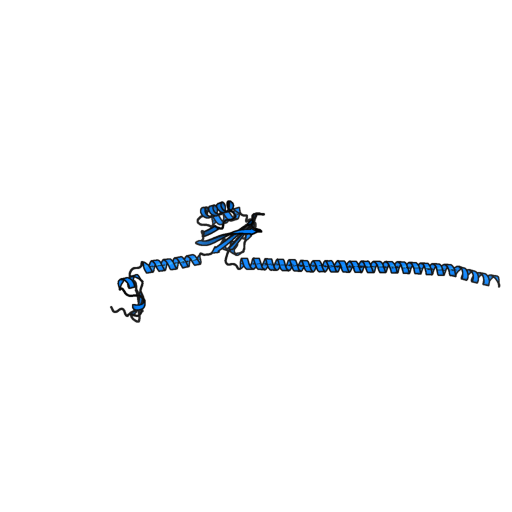95 0.008 1.00 72.62 80 ASP A O 1
ATOM 629 N N . ALA A 1 81 ? 7.868 -6.766 -0.250 1.00 70.62 81 ALA A N 1
ATOM 630 C CA . ALA A 1 81 ? 8.336 -7.209 1.061 1.00 70.62 81 ALA A CA 1
ATOM 631 C C . ALA A 1 81 ? 7.862 -6.300 2.207 1.00 70.62 81 ALA A C 1
ATOM 633 O O . ALA A 1 81 ? 7.921 -6.710 3.370 1.00 70.62 81 ALA A O 1
ATOM 634 N N . ALA A 1 82 ? 7.406 -5.078 1.910 1.00 73.81 82 ALA A N 1
ATOM 635 C CA . ALA A 1 82 ? 6.797 -4.224 2.915 1.00 73.81 82 ALA A CA 1
ATOM 636 C C . ALA A 1 82 ? 5.544 -4.911 3.473 1.00 73.81 82 ALA A C 1
ATOM 638 O O . ALA A 1 82 ? 4.760 -5.506 2.742 1.00 73.81 82 ALA A O 1
ATOM 639 N N . SER A 1 83 ? 5.334 -4.821 4.783 1.00 76.88 83 SER A N 1
ATOM 640 C CA . SER A 1 83 ? 4.120 -5.345 5.426 1.00 76.88 83 SER A CA 1
ATOM 641 C C . SER A 1 83 ? 2.861 -4.565 5.038 1.00 76.88 83 SER A C 1
ATOM 643 O O . SER A 1 83 ? 1.749 -5.033 5.265 1.00 76.88 83 SER A O 1
ATOM 645 N N . ASP A 1 84 ? 3.047 -3.372 4.477 1.00 90.56 84 ASP A N 1
ATOM 646 C CA . ASP A 1 84 ? 1.990 -2.417 4.200 1.00 90.56 84 ASP A CA 1
ATOM 647 C C . ASP A 1 84 ? 1.562 -2.484 2.726 1.00 90.56 84 ASP A C 1
ATOM 649 O O . ASP A 1 84 ? 2.383 -2.628 1.815 1.00 90.56 84 ASP A O 1
ATOM 653 N N . GLY A 1 85 ? 0.265 -2.323 2.477 1.00 92.94 85 GLY A N 1
ATOM 654 C CA . GLY A 1 85 ? -0.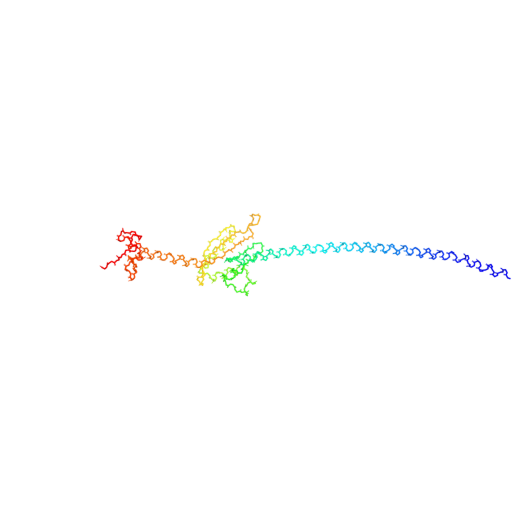265 -2.091 1.140 1.00 92.94 85 GLY A CA 1
ATOM 655 C C . GLY A 1 85 ? 0.036 -0.671 0.692 1.00 92.94 85 GLY A C 1
ATOM 656 O O . GLY A 1 85 ? -0.325 0.282 1.376 1.00 92.94 85 GLY A O 1
ATOM 657 N N . ILE A 1 86 ? 0.676 -0.516 -0.458 1.00 92.25 86 ILE A N 1
ATOM 658 C CA . ILE A 1 86 ? 1.069 0.784 -1.001 1.00 92.25 86 ILE A CA 1
ATOM 659 C C . ILE A 1 86 ? 0.281 1.033 -2.279 1.00 92.25 86 ILE A C 1
ATOM 661 O O . ILE A 1 86 ? 0.243 0.179 -3.159 1.00 92.25 86 ILE A O 1
ATOM 665 N N . LEU A 1 87 ? -0.303 2.224 -2.379 1.00 91.62 87 LEU A N 1
ATOM 666 C CA . LEU A 1 87 ? -1.009 2.745 -3.543 1.00 91.62 87 LEU A CA 1
ATOM 667 C C . LEU A 1 87 ? -0.471 4.145 -3.850 1.00 91.62 87 LEU A C 1
ATOM 669 O O . LEU A 1 87 ? -0.495 5.026 -2.997 1.00 91.62 87 LEU A O 1
ATOM 673 N N . THR A 1 88 ? 0.005 4.375 -5.065 1.00 90.12 88 THR A N 1
ATOM 674 C CA . THR A 1 88 ? 0.441 5.690 -5.538 1.00 90.12 88 THR A CA 1
ATOM 675 C C . THR A 1 88 ? -0.504 6.189 -6.616 1.00 90.12 88 THR A C 1
ATOM 677 O O . THR A 1 88 ? -0.814 5.462 -7.555 1.00 90.12 88 THR A O 1
ATOM 680 N N . LEU A 1 89 ? -0.916 7.447 -6.485 1.00 88.38 89 LEU A N 1
ATOM 681 C CA . LEU A 1 89 ? -1.727 8.180 -7.452 1.00 88.38 89 LEU A CA 1
ATOM 682 C C . LEU A 1 89 ? -0.853 9.255 -8.095 1.00 88.38 89 LEU A C 1
ATOM 684 O O . LEU A 1 89 ? -0.229 10.035 -7.369 1.00 88.38 89 LEU A O 1
ATOM 688 N N . ARG A 1 90 ? -0.830 9.358 -9.423 1.00 84.25 90 ARG A N 1
ATOM 689 C CA . ARG A 1 90 ? -0.122 10.433 -10.134 1.00 84.25 90 ARG A CA 1
ATOM 690 C C . ARG A 1 90 ? -1.111 11.388 -10.796 1.00 84.25 90 ARG A C 1
ATOM 692 O O . ARG A 1 90 ? -1.956 10.976 -11.575 1.00 84.25 90 ARG A O 1
ATOM 699 N N . TYR A 1 91 ? -0.970 12.691 -10.547 1.00 78.12 91 TYR A N 1
ATOM 700 C CA . TYR A 1 91 ? -1.922 13.691 -11.056 1.00 78.12 91 TYR A CA 1
ATOM 701 C C . TYR A 1 91 ? -1.731 14.047 -12.534 1.00 78.12 91 TYR A C 1
ATOM 703 O O . TYR A 1 91 ? -2.631 14.609 -13.148 1.00 78.12 91 TYR A O 1
ATOM 711 N N . SER A 1 92 ? -0.551 13.793 -13.109 1.00 74.69 92 SER A N 1
ATOM 712 C CA . SER A 1 92 ? -0.251 14.200 -14.490 1.00 74.69 92 SER A CA 1
ATOM 713 C C . SER A 1 92 ? -0.965 13.360 -15.543 1.00 74.69 92 SER A C 1
ATOM 715 O O . SER A 1 92 ? -1.290 13.870 -16.609 1.00 74.69 92 SER A O 1
ATOM 717 N N . ASP A 1 93 ? -1.156 12.077 -15.262 1.00 77.25 93 ASP A N 1
ATOM 718 C CA . ASP A 1 93 ? -1.701 11.076 -16.182 1.00 77.25 93 ASP A CA 1
ATOM 719 C C . ASP A 1 93 ? -2.793 10.220 -15.534 1.00 77.25 93 ASP A C 1
ATOM 721 O O . ASP A 1 93 ? -3.274 9.278 -16.155 1.00 77.25 93 ASP A O 1
ATOM 725 N N . ASN A 1 94 ? -3.181 10.551 -14.298 1.00 75.19 94 ASN A N 1
ATOM 726 C CA . ASN A 1 94 ? -4.123 9.775 -13.504 1.00 75.19 94 ASN A CA 1
ATOM 727 C C . ASN A 1 94 ? -3.706 8.299 -13.360 1.00 75.19 94 ASN A C 1
ATOM 729 O O . ASN A 1 94 ? -4.554 7.419 -13.236 1.00 75.19 94 ASN A O 1
ATOM 733 N N . SER A 1 95 ? -2.394 8.026 -13.408 1.00 82.50 95 SER A N 1
ATOM 734 C CA . SER A 1 95 ? -1.874 6.668 -13.288 1.00 82.50 95 SER A CA 1
ATOM 735 C C . SER A 1 95 ? -1.864 6.191 -11.842 1.00 82.50 95 SER A C 1
ATOM 737 O O . SER A 1 95 ? -1.577 6.939 -10.898 1.00 82.50 95 SER A O 1
ATOM 739 N N . LEU A 1 96 ? -2.152 4.900 -11.710 1.00 87.62 96 LEU A N 1
ATOM 740 C CA . LEU A 1 96 ? -2.184 4.154 -10.469 1.00 87.62 96 LEU A CA 1
ATOM 741 C C . LEU A 1 96 ? -1.007 3.185 -10.426 1.00 87.62 96 LEU A C 1
ATOM 743 O O . LEU A 1 96 ? -0.724 2.487 -11.397 1.00 87.62 96 LEU A O 1
ATOM 747 N N . TYR A 1 97 ? -0.340 3.119 -9.282 1.00 87.62 97 TYR A N 1
ATOM 748 C CA . TYR A 1 97 ? 0.601 2.048 -8.969 1.00 87.62 97 TYR A CA 1
ATOM 749 C C . TYR A 1 97 ? 0.232 1.440 -7.626 1.00 87.62 97 TYR A C 1
ATOM 751 O O . TYR A 1 97 ? -0.041 2.176 -6.682 1.00 87.62 97 TYR A O 1
ATOM 759 N N . TYR A 1 98 ? 0.286 0.122 -7.505 1.00 90.31 98 TYR A N 1
ATOM 760 C CA . TYR A 1 98 ? 0.078 -0.566 -6.238 1.00 90.31 98 TYR A CA 1
ATOM 761 C C . TYR A 1 98 ? 1.008 -1.773 -6.106 1.00 90.31 98 TYR A C 1
ATOM 763 O O . TYR A 1 98 ? 1.422 -2.354 -7.107 1.00 90.31 98 TYR A O 1
ATOM 771 N N . ASN A 1 99 ? 1.353 -2.137 -4.869 1.00 90.88 99 ASN A N 1
ATOM 772 C CA . ASN A 1 99 ? 2.087 -3.376 -4.579 1.00 90.88 99 ASN A CA 1
ATOM 773 C C . ASN A 1 99 ? 1.126 -4.562 -4.374 1.00 90.88 99 ASN A C 1
ATOM 775 O O . ASN A 1 99 ? -0.089 -4.379 -4.243 1.00 90.88 99 ASN A O 1
ATOM 779 N N . ILE A 1 100 ? 1.666 -5.783 -4.293 1.00 89.44 100 ILE A N 1
ATOM 780 C CA . ILE A 1 100 ? 0.834 -6.981 -4.089 1.00 89.44 100 ILE A CA 1
ATOM 781 C C . ILE A 1 100 ? 0.077 -6.946 -2.755 1.00 89.44 100 ILE A C 1
ATOM 783 O O . ILE A 1 100 ? -1.088 -7.336 -2.682 1.00 89.44 100 ILE A O 1
ATOM 787 N N . ARG A 1 101 ? 0.689 -6.382 -1.705 1.00 91.69 101 ARG A N 1
ATOM 788 C CA . ARG A 1 101 ? 0.055 -6.267 -0.386 1.00 91.69 101 ARG A CA 1
ATOM 789 C C . ARG A 1 101 ? -1.211 -5.431 -0.403 1.00 91.69 101 ARG A C 1
ATOM 791 O O . ARG A 1 101 ? -2.153 -5.756 0.309 1.00 91.69 101 ARG A O 1
ATOM 798 N N . PHE A 1 102 ? -1.268 -4.374 -1.206 1.00 93.12 102 PHE A N 1
ATOM 799 C CA . PHE A 1 102 ? -2.483 -3.579 -1.350 1.00 93.12 102 PHE A CA 1
ATOM 800 C C . PHE A 1 102 ? -3.643 -4.424 -1.896 1.00 93.12 102 PHE A C 1
ATOM 802 O O . PHE A 1 102 ? -4.746 -4.378 -1.346 1.00 93.12 102 PHE A O 1
ATOM 809 N N . VAL A 1 103 ? -3.374 -5.236 -2.922 1.00 92.00 103 VAL A N 1
ATOM 810 C CA . VAL A 1 103 ? -4.352 -6.147 -3.535 1.00 92.00 103 VAL A CA 1
ATOM 811 C C . VAL A 1 103 ? -4.828 -7.192 -2.525 1.00 92.00 103 VAL A C 1
ATOM 813 O O . VAL A 1 103 ? -6.032 -7.407 -2.394 1.00 92.00 103 VAL A O 1
ATOM 816 N N . GLU A 1 104 ? -3.908 -7.782 -1.757 1.00 90.81 104 GLU A N 1
ATOM 817 C CA . GLU A 1 104 ? -4.215 -8.767 -0.710 1.00 90.81 104 GLU A CA 1
ATOM 818 C C . GLU A 1 104 ? -5.040 -8.170 0.440 1.00 90.81 104 GLU A C 1
ATOM 820 O O . GLU A 1 104 ? -6.045 -8.749 0.858 1.00 90.81 104 GLU A O 1
ATOM 825 N N . LEU A 1 105 ? -4.650 -6.993 0.944 1.00 91.56 105 LEU A N 1
ATOM 826 C CA . LEU A 1 105 ? -5.347 -6.320 2.041 1.00 91.56 105 LEU A CA 1
ATOM 827 C C . LEU A 1 105 ? -6.788 -5.989 1.651 1.00 91.56 105 LEU A C 1
ATOM 829 O O . LEU A 1 105 ? -7.717 -6.290 2.400 1.00 91.56 105 LEU A O 1
ATOM 833 N N . TRP A 1 106 ? -6.997 -5.438 0.458 1.00 91.88 106 TRP A N 1
ATOM 834 C CA . TRP A 1 106 ? -8.337 -5.098 -0.017 1.00 91.88 106 TRP A CA 1
ATOM 835 C C . TRP A 1 106 ? -9.108 -6.290 -0.593 1.00 91.88 106 TRP A C 1
ATOM 837 O O . TRP A 1 106 ? -10.335 -6.221 -0.700 1.00 91.88 106 TRP A O 1
ATOM 847 N N . GLY A 1 107 ? -8.428 -7.397 -0.903 1.00 90.56 107 GLY A N 1
ATOM 848 C CA . GLY A 1 107 ? -9.008 -8.583 -1.531 1.00 90.56 107 GLY A CA 1
ATOM 849 C C . GLY A 1 107 ? -9.596 -8.264 -2.903 1.00 90.56 107 GLY A C 1
ATOM 850 O O . GLY A 1 107 ? -10.756 -8.610 -3.160 1.00 90.56 107 GLY A O 1
ATOM 851 N N . ILE A 1 108 ? -8.835 -7.527 -3.720 1.00 90.19 108 ILE A N 1
ATOM 852 C CA . ILE A 1 108 ? -9.240 -7.104 -5.065 1.00 90.19 108 ILE A CA 1
ATOM 853 C C . ILE A 1 108 ? -9.089 -8.300 -6.018 1.00 90.19 108 ILE A C 1
ATOM 855 O O . ILE A 1 108 ? -7.996 -8.861 -6.101 1.00 90.19 108 ILE A O 1
ATOM 859 N N . PRO A 1 109 ? -10.160 -8.713 -6.716 1.00 88.56 109 PRO A N 1
ATOM 860 C CA . PRO A 1 109 ? -10.089 -9.788 -7.702 1.00 88.56 109 PRO A CA 1
ATOM 861 C C . PRO A 1 109 ? -9.166 -9.444 -8.883 1.00 88.56 109 PRO A C 1
ATOM 863 O O . PRO A 1 109 ? -9.194 -8.317 -9.379 1.00 88.56 109 PRO A O 1
ATOM 866 N N . GLU A 1 110 ? -8.373 -10.412 -9.356 1.00 85.31 110 GLU A N 1
ATOM 867 C CA . GLU A 1 110 ? -7.418 -10.209 -10.462 1.00 85.31 110 GLU A CA 1
ATOM 868 C C . GLU A 1 110 ? -8.096 -9.751 -11.763 1.00 85.31 110 GLU A C 1
ATOM 870 O O . GLU A 1 110 ? -7.542 -8.934 -12.491 1.00 85.31 110 GLU A O 1
ATOM 875 N N . ASP A 1 111 ? -9.323 -10.206 -12.021 1.00 86.00 111 ASP A N 1
ATOM 876 C CA . ASP A 1 111 ? -10.134 -9.827 -13.184 1.00 86.00 111 ASP A CA 1
ATOM 877 C C . ASP A 1 111 ? -10.580 -8.355 -13.173 1.00 86.00 111 ASP A C 1
ATOM 879 O O . ASP A 1 111 ? -10.997 -7.832 -14.206 1.00 86.00 111 ASP A O 1
ATOM 883 N N . GLN A 1 112 ? -10.481 -7.676 -12.026 1.00 81.94 112 GLN A N 1
ATOM 884 C CA . GLN A 1 112 ? -10.836 -6.262 -11.874 1.00 81.94 112 GLN A CA 1
ATOM 885 C C . GLN A 1 112 ? -9.619 -5.331 -11.882 1.00 81.94 112 GLN A C 1
ATOM 887 O O . GLN A 1 112 ? -9.798 -4.120 -11.999 1.00 81.94 112 GLN A O 1
ATOM 892 N N . LEU A 1 113 ? -8.394 -5.864 -11.792 1.00 82.19 113 LEU A N 1
ATOM 893 C CA . LEU A 1 113 ? -7.170 -5.057 -11.724 1.00 82.19 113 LEU A CA 1
ATOM 894 C C . LEU A 1 113 ? -6.927 -4.249 -13.006 1.00 82.19 113 LEU A C 1
ATOM 896 O O . LEU A 1 113 ? -6.560 -3.081 -12.927 1.00 82.19 113 LEU A O 1
ATOM 900 N N . ASP A 1 114 ? -7.195 -4.830 -14.178 1.00 79.75 114 ASP A N 1
ATOM 901 C CA . ASP A 1 114 ? -6.976 -4.160 -15.470 1.00 79.75 114 ASP A CA 1
ATOM 902 C C . ASP A 1 114 ? -7.964 -3.008 -15.732 1.00 79.75 114 ASP A C 1
ATOM 904 O O . ASP A 1 114 ? -7.677 -2.100 -16.513 1.00 79.75 114 ASP A O 1
ATOM 908 N N . ALA A 1 115 ? -9.135 -3.041 -15.090 1.00 78.38 115 ALA A N 1
ATOM 909 C CA . ALA A 1 115 ? -10.191 -2.036 -15.224 1.00 78.38 115 ALA A CA 1
ATOM 910 C C . ALA A 1 115 ? -10.234 -1.053 -14.041 1.00 78.38 115 ALA A C 1
ATOM 912 O O . ALA A 1 115 ? -11.173 -0.263 -13.928 1.00 78.38 115 ALA A O 1
ATOM 913 N N . LEU A 1 116 ? -9.253 -1.123 -13.140 1.00 79.56 116 LEU A N 1
ATOM 914 C CA . LEU A 1 116 ? -9.233 -0.337 -11.916 1.00 79.56 116 LEU A CA 1
ATOM 915 C C . LEU A 1 116 ? -8.810 1.106 -12.229 1.00 79.56 116 LEU A C 1
ATOM 917 O O . LEU A 1 116 ? -7.626 1.399 -12.385 1.00 79.56 116 LEU A O 1
ATOM 921 N N . ASP A 1 117 ? -9.780 2.012 -12.324 1.00 84.94 117 ASP A N 1
ATOM 922 C CA . ASP A 1 117 ? -9.539 3.456 -12.316 1.00 84.94 117 ASP A CA 1
ATOM 923 C C . ASP A 1 117 ? -9.743 4.053 -10.909 1.00 84.94 117 ASP A C 1
ATOM 925 O O . ASP A 1 117 ? -10.140 3.362 -9.963 1.00 84.94 117 ASP A O 1
ATOM 929 N N . ASP A 1 118 ? -9.433 5.344 -10.752 1.00 82.69 118 ASP A N 1
ATOM 930 C CA . ASP A 1 118 ? -9.555 6.051 -9.471 1.00 82.69 118 ASP A CA 1
ATOM 931 C C . ASP A 1 118 ? -10.970 5.943 -8.880 1.00 82.69 118 ASP A C 1
ATOM 933 O O . ASP A 1 118 ? -11.126 5.723 -7.678 1.00 82.69 118 ASP A O 1
ATOM 937 N N . ASP A 1 119 ? -12.010 6.110 -9.698 1.00 84.94 119 ASP A N 1
ATOM 938 C CA . ASP A 1 119 ? -13.391 6.161 -9.215 1.00 84.94 119 ASP A CA 1
ATOM 939 C C . ASP A 1 119 ? -13.937 4.752 -8.918 1.00 84.94 119 ASP A C 1
ATOM 941 O O . ASP A 1 119 ? -14.613 4.553 -7.903 1.00 84.94 119 ASP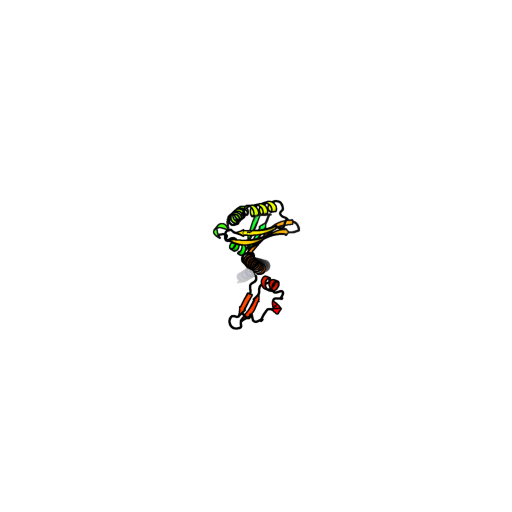 A O 1
ATOM 945 N N . ALA A 1 120 ? -13.587 3.754 -9.732 1.00 88.19 120 ALA A N 1
ATOM 946 C CA . ALA A 1 120 ? -13.884 2.345 -9.509 1.00 88.19 120 ALA A CA 1
ATOM 947 C C . ALA A 1 120 ? -13.207 1.832 -8.236 1.00 88.19 120 ALA A C 1
ATOM 949 O O . ALA A 1 120 ? -13.841 1.132 -7.442 1.00 88.19 120 ALA A O 1
ATOM 950 N N . LEU A 1 121 ? -11.954 2.229 -7.988 1.00 89.00 121 LEU A N 1
ATOM 951 C CA . LEU A 1 121 ? -11.251 1.876 -6.761 1.00 89.00 121 LEU A CA 1
ATOM 952 C C . LEU A 1 121 ? -11.938 2.477 -5.531 1.00 89.00 121 LEU A C 1
ATOM 954 O O . LEU A 1 121 ? -12.149 1.779 -4.537 1.00 89.00 121 LEU A O 1
ATOM 958 N N . VAL A 1 122 ? -12.320 3.754 -5.590 1.00 89.38 122 VAL A N 1
ATOM 959 C CA . VAL A 1 122 ? -13.039 4.410 -4.490 1.00 89.38 122 VAL A CA 1
ATOM 960 C C . VAL A 1 122 ? -14.383 3.732 -4.232 1.00 89.38 122 VAL A C 1
ATOM 962 O O . VAL A 1 122 ? -14.719 3.474 -3.075 1.00 89.38 122 VAL A O 1
ATOM 965 N N . ALA A 1 123 ? -15.130 3.383 -5.281 1.00 90.19 123 ALA A N 1
ATOM 966 C CA . ALA A 1 123 ? -16.388 2.652 -5.154 1.00 90.19 123 ALA A CA 1
ATOM 967 C C . ALA A 1 123 ? -16.187 1.257 -4.536 1.00 90.19 123 ALA A C 1
ATOM 969 O O . ALA A 1 123 ? -16.944 0.860 -3.645 1.00 90.19 123 ALA A O 1
ATOM 970 N N . PHE A 1 124 ? -15.143 0.535 -4.953 1.00 91.00 124 PHE A N 1
ATOM 971 C CA . PHE A 1 124 ? -14.792 -0.776 -4.408 1.00 91.00 124 PHE A CA 1
ATOM 972 C C . PHE A 1 124 ? -14.454 -0.701 -2.915 1.00 91.00 124 PHE A C 1
ATOM 974 O O . PHE A 1 124 ? -14.964 -1.493 -2.119 1.00 91.00 124 PHE A O 1
ATOM 981 N N . GLN A 1 125 ? -13.629 0.272 -2.515 1.00 91.56 125 GLN A N 1
ATOM 982 C CA . GLN A 1 125 ? -13.278 0.485 -1.111 1.00 91.56 125 GLN A CA 1
ATOM 983 C C . GLN A 1 125 ? -14.512 0.876 -0.289 1.00 91.56 125 GLN A C 1
ATOM 985 O O . GLN A 1 125 ? -14.765 0.277 0.754 1.00 91.56 125 GLN A O 1
ATOM 990 N N . ALA A 1 126 ? -15.327 1.812 -0.785 1.00 91.81 126 ALA A N 1
ATOM 991 C CA . ALA A 1 126 ? -16.551 2.263 -0.124 1.00 91.81 126 ALA A CA 1
ATOM 992 C C . ALA A 1 126 ? -17.545 1.116 0.141 1.00 91.81 126 ALA A C 1
ATOM 994 O O . ALA A 1 126 ? -18.226 1.124 1.161 1.00 91.81 126 ALA A O 1
ATOM 995 N N . ALA A 1 127 ? -17.599 0.101 -0.726 1.00 92.31 127 ALA A N 1
ATOM 996 C CA . ALA A 1 127 ? -18.462 -1.066 -0.542 1.00 92.31 127 ALA A CA 1
ATOM 997 C C . ALA A 1 127 ? -17.984 -2.042 0.552 1.00 92.31 127 ALA A C 1
ATOM 999 O O . ALA A 1 127 ? -18.756 -2.899 0.979 1.00 92.31 127 ALA A O 1
ATOM 1000 N N . ARG A 1 128 ? -16.722 -1.948 0.993 1.00 92.75 128 ARG A N 1
ATOM 1001 C CA . ARG A 1 128 ? -16.094 -2.891 1.940 1.00 92.75 128 ARG A CA 1
ATOM 1002 C C . ARG A 1 128 ? -15.817 -2.306 3.320 1.00 92.75 128 ARG A C 1
ATOM 1004 O O . ARG A 1 128 ? -15.379 -3.042 4.203 1.00 92.75 128 ARG A O 1
ATOM 1011 N N . VAL A 1 129 ? -16.074 -1.019 3.520 1.00 94.38 129 VAL A N 1
ATOM 1012 C CA . VAL A 1 129 ? -15.871 -0.324 4.797 1.00 94.38 129 VAL A CA 1
ATOM 1013 C C . VAL A 1 129 ? -17.176 -0.202 5.578 1.00 94.38 129 VAL A C 1
ATOM 1015 O O . VAL A 1 129 ? -18.254 -0.108 4.994 1.00 94.38 129 VAL A O 1
ATOM 1018 N N . LYS A 1 130 ? -17.086 -0.175 6.911 1.00 92.75 130 LYS A N 1
ATOM 1019 C CA . LYS A 1 130 ? -18.251 0.042 7.785 1.00 92.75 130 LYS A CA 1
ATOM 1020 C C . LYS A 1 130 ? -18.825 1.453 7.674 1.00 92.75 130 LYS A C 1
ATOM 1022 O O . LYS A 1 130 ? -20.039 1.610 7.759 1.00 92.75 130 LYS A O 1
ATOM 1027 N N . ASP A 1 131 ? -17.966 2.455 7.475 1.00 91.50 131 ASP A N 1
ATOM 1028 C CA . ASP A 1 131 ? -18.364 3.853 7.283 1.00 91.50 131 ASP A CA 1
ATOM 1029 C C . ASP A 1 131 ? -17.878 4.388 5.922 1.00 91.50 131 ASP A C 1
ATOM 1031 O O . ASP A 1 131 ? -16.788 4.962 5.808 1.00 91.50 131 ASP A O 1
ATOM 1035 N N . PRO A 1 132 ? -18.680 4.204 4.858 1.00 91.62 132 PRO A N 1
ATOM 1036 C CA . PRO A 1 132 ? -18.346 4.709 3.531 1.00 91.62 132 PRO A CA 1
ATOM 1037 C C . PRO A 1 132 ? -18.354 6.239 3.459 1.00 91.62 132 PRO A C 1
ATOM 1039 O O . PRO A 1 132 ? -17.623 6.817 2.655 1.00 91.62 132 PRO A O 1
ATOM 1042 N N . GLN A 1 133 ? -19.174 6.911 4.275 1.00 89.88 133 GLN A N 1
ATOM 1043 C CA . GLN A 1 133 ? -19.315 8.367 4.224 1.00 89.88 133 GLN A CA 1
ATOM 1044 C C . GLN A 1 133 ? -18.056 9.056 4.741 1.00 89.88 133 GLN A C 1
ATOM 1046 O O . GLN A 1 133 ? -17.593 10.011 4.113 1.00 89.88 133 GLN A O 1
ATOM 1051 N N . ALA A 1 134 ? -17.467 8.539 5.822 1.00 89.31 134 ALA A N 1
ATOM 1052 C CA . ALA A 1 134 ? -16.190 9.025 6.331 1.00 89.31 134 ALA A CA 1
ATOM 1053 C C . ALA A 1 134 ? -15.080 8.912 5.273 1.00 89.31 134 ALA A C 1
ATOM 1055 O O . ALA A 1 134 ? -14.386 9.892 4.997 1.00 89.31 134 ALA A O 1
ATOM 1056 N N . LEU A 1 135 ? -14.962 7.751 4.613 1.00 87.25 135 LEU A N 1
ATOM 1057 C CA . LEU A 1 135 ? -13.951 7.528 3.575 1.00 87.25 135 LEU A CA 1
ATOM 1058 C C . LEU A 1 135 ? -14.125 8.488 2.387 1.00 87.25 135 LEU A C 1
ATOM 1060 O O . LEU A 1 135 ? -13.165 9.137 1.963 1.00 87.25 135 LEU A O 1
ATOM 1064 N N . LEU A 1 136 ? -15.348 8.603 1.862 1.00 88.88 136 LEU A N 1
ATOM 1065 C CA . LEU A 1 136 ? -15.657 9.491 0.738 1.00 88.88 136 LEU A CA 1
ATOM 1066 C C . LEU A 1 136 ? -15.422 10.965 1.095 1.00 88.88 136 LEU A C 1
ATOM 1068 O O . LEU A 1 136 ? -14.902 11.717 0.268 1.00 88.88 136 LEU A O 1
ATOM 1072 N N . GLY A 1 137 ? -15.748 11.367 2.326 1.00 88.12 137 GLY A N 1
ATOM 1073 C CA . GLY A 1 137 ? -15.483 12.707 2.846 1.00 88.12 137 GLY A CA 1
ATOM 1074 C C . GLY A 1 137 ? -13.992 13.043 2.850 1.00 88.12 137 GLY A C 1
ATOM 1075 O O . GLY A 1 137 ? -13.595 14.063 2.281 1.00 88.12 137 GLY A O 1
ATOM 1076 N N . SER A 1 138 ? -13.155 12.157 3.401 1.00 86.44 138 SER A N 1
ATOM 1077 C CA . SER A 1 138 ? -11.694 12.327 3.410 1.00 86.44 138 SER A CA 1
ATOM 1078 C C . SER A 1 138 ? -11.108 12.407 1.996 1.00 86.44 138 SER A C 1
ATOM 1080 O O . SER A 1 138 ? -10.248 13.246 1.719 1.00 86.44 138 SER A O 1
ATOM 1082 N N . ILE A 1 139 ? -11.590 11.575 1.065 1.00 85.94 139 ILE A N 1
ATOM 1083 C CA . ILE A 1 139 ? -11.151 11.606 -0.340 1.00 85.94 139 ILE A CA 1
ATOM 1084 C C . ILE A 1 139 ? -11.535 12.933 -1.006 1.00 85.94 139 ILE A C 1
ATOM 1086 O O . ILE A 1 139 ? -10.695 13.556 -1.659 1.00 85.94 139 ILE A O 1
ATOM 1090 N N . ALA A 1 140 ? -12.777 13.391 -0.830 1.00 86.19 140 ALA A N 1
ATOM 1091 C CA . ALA A 1 140 ? -13.251 14.648 -1.403 1.00 86.19 140 ALA A CA 1
ATOM 1092 C C . ALA A 1 140 ? -12.476 15.856 -0.853 1.00 86.19 140 ALA A C 1
ATOM 1094 O O . ALA A 1 140 ? -12.058 16.727 -1.619 1.00 86.19 140 ALA A O 1
ATOM 1095 N N . GLN A 1 141 ? -12.215 15.877 0.456 1.00 85.19 141 GLN A N 1
ATOM 1096 C CA . GLN A 1 141 ? -11.413 16.917 1.100 1.00 85.19 141 GLN A CA 1
ATOM 1097 C C . GLN A 1 141 ? -9.991 16.965 0.527 1.00 85.19 141 GLN A C 1
ATOM 1099 O O . GLN A 1 141 ? -9.491 18.039 0.189 1.00 85.19 141 GLN A O 1
ATOM 1104 N N . ARG A 1 142 ? -9.362 15.800 0.340 1.00 83.88 142 ARG A N 1
ATOM 1105 C CA . ARG A 1 142 ? -8.024 15.675 -0.253 1.00 83.88 142 ARG A CA 1
ATOM 1106 C C . ARG A 1 142 ? -7.968 16.078 -1.723 1.00 83.88 142 ARG A C 1
ATOM 1108 O O . ARG A 1 142 ? -6.997 16.708 -2.128 1.00 83.88 142 ARG A O 1
ATOM 1115 N N . ARG A 1 143 ? -9.000 15.778 -2.519 1.00 80.19 143 ARG A N 1
ATOM 1116 C CA . ARG A 1 143 ? -9.101 16.283 -3.904 1.00 80.19 143 ARG A CA 1
ATOM 1117 C C . ARG A 1 143 ? -9.094 17.820 -3.934 1.00 80.19 143 ARG A C 1
ATOM 1119 O O . ARG A 1 143 ? -8.525 18.404 -4.850 1.00 80.19 143 ARG A O 1
ATOM 1126 N N . GLY A 1 144 ? -9.672 18.467 -2.918 1.00 81.44 144 GLY A N 1
ATOM 1127 C CA . GLY A 1 144 ? -9.627 19.923 -2.745 1.00 81.44 144 GLY A CA 1
ATOM 1128 C C . GLY A 1 144 ? -8.303 20.467 -2.194 1.00 81.44 144 GLY A C 1
ATOM 1129 O O . GLY A 1 144 ? -7.969 21.618 -2.468 1.00 81.44 144 GLY A O 1
ATOM 1130 N N . ASN A 1 145 ? -7.539 19.664 -1.446 1.00 84.19 145 ASN A N 1
ATOM 1131 C CA . ASN A 1 145 ? -6.247 20.056 -0.880 1.00 84.19 145 ASN A CA 1
ATOM 1132 C C . ASN A 1 145 ? -5.174 18.958 -1.058 1.00 84.19 145 ASN A C 1
ATOM 1134 O O . ASN A 1 145 ? -4.900 18.187 -0.138 1.00 84.19 145 ASN A O 1
ATOM 1138 N N . PRO A 1 146 ? -4.537 18.874 -2.240 1.00 80.19 146 PRO A N 1
ATOM 1139 C CA . PRO A 1 146 ? -3.604 17.793 -2.571 1.00 80.19 146 PRO A CA 1
ATOM 1140 C C . PRO A 1 146 ? -2.319 17.761 -1.732 1.00 80.19 146 PRO A C 1
ATOM 1142 O O . PRO A 1 146 ? -1.602 16.762 -1.772 1.00 80.19 146 PRO A O 1
ATOM 1145 N N . ASP A 1 147 ? -2.006 18.849 -1.023 1.00 81.88 147 ASP A N 1
ATOM 1146 C CA . ASP A 1 147 ? -0.784 19.011 -0.228 1.00 81.88 147 ASP A CA 1
ATOM 1147 C C . ASP A 1 147 ? -0.931 18.565 1.231 1.00 81.88 147 ASP A C 1
ATOM 1149 O O . ASP A 1 147 ? 0.064 18.555 1.958 1.00 81.88 147 ASP A O 1
ATOM 1153 N N . THR A 1 148 ? -2.138 18.202 1.675 1.00 83.25 148 THR A N 1
ATOM 1154 C CA . THR A 1 148 ? -2.359 17.757 3.054 1.00 83.25 148 THR A CA 1
ATOM 1155 C C . THR A 1 148 ? -2.065 16.280 3.232 1.00 83.25 148 THR A C 1
ATOM 1157 O O . THR A 1 148 ? -2.472 15.442 2.416 1.00 83.25 148 THR A O 1
ATOM 1160 N N . GLU A 1 149 ? -1.419 15.986 4.354 1.00 87.81 149 GLU A N 1
ATOM 1161 C CA . GLU A 1 149 ? -1.323 14.646 4.914 1.00 87.81 149 GLU A CA 1
ATOM 1162 C C . GLU A 1 149 ? -2.658 14.270 5.562 1.00 87.81 149 GLU A C 1
ATOM 1164 O O . GLU A 1 149 ? -3.361 15.127 6.104 1.00 87.81 149 GLU A O 1
ATOM 1169 N N . ASP A 1 150 ? -3.024 12.997 5.463 1.00 88.56 150 ASP A N 1
ATOM 1170 C CA . ASP A 1 150 ? -4.264 12.469 6.029 1.00 88.56 150 ASP A CA 1
ATOM 1171 C C . ASP A 1 150 ? -3.985 11.135 6.717 1.00 88.56 150 ASP A C 1
ATOM 1173 O O . ASP A 1 150 ? -3.239 10.297 6.201 1.00 88.56 150 ASP A O 1
ATOM 1177 N N . TYR A 1 151 ? -4.584 10.952 7.885 1.00 90.50 151 TYR A N 1
ATOM 1178 C CA . TYR A 1 151 ? -4.444 9.760 8.705 1.00 90.50 151 TYR A CA 1
ATOM 1179 C C . TYR A 1 151 ? -5.823 9.347 9.197 1.00 90.50 151 TYR A C 1
ATOM 1181 O O . TYR A 1 151 ? -6.513 10.122 9.862 1.00 90.50 151 TYR A O 1
ATOM 1189 N N . CYS A 1 152 ? -6.218 8.115 8.895 1.00 90.31 152 CYS A N 1
ATOM 1190 C CA . CYS A 1 152 ? -7.469 7.568 9.391 1.00 90.31 152 CYS A CA 1
ATOM 1191 C C . CYS A 1 152 ? -7.374 6.066 9.644 1.00 90.31 152 CYS A C 1
ATOM 1193 O O . CYS A 1 152 ? -6.559 5.356 9.057 1.00 90.31 152 CYS A O 1
ATOM 1195 N N . VAL A 1 153 ? -8.243 5.584 10.528 1.00 92.19 153 VAL A N 1
ATOM 1196 C CA . VAL A 1 153 ? -8.447 4.157 10.763 1.00 92.19 153 VAL A CA 1
ATOM 1197 C C . VAL A 1 153 ? -9.736 3.750 10.066 1.00 92.19 153 VAL A C 1
ATOM 1199 O O . VAL A 1 153 ? -10.765 4.407 10.205 1.00 92.19 153 VAL A O 1
ATOM 1202 N N . ILE A 1 154 ? -9.657 2.681 9.286 1.00 93.81 154 ILE A N 1
ATOM 1203 C CA . ILE A 1 154 ? -10.737 2.152 8.469 1.00 93.81 154 ILE A CA 1
ATOM 1204 C C . ILE A 1 154 ? -11.101 0.774 9.001 1.00 93.81 154 ILE A C 1
ATOM 1206 O O . ILE A 1 154 ? -10.294 -0.152 8.969 1.00 93.81 154 ILE A O 1
ATOM 1210 N N . GLU A 1 155 ? -12.345 0.617 9.433 1.00 93.44 155 GLU A N 1
ATOM 1211 C CA . GLU A 1 155 ? -12.889 -0.696 9.759 1.00 93.44 155 GLU A CA 1
ATOM 1212 C C . GLU A 1 155 ? -13.561 -1.311 8.534 1.00 93.44 155 GLU A C 1
ATOM 1214 O O . GLU A 1 155 ? -14.486 -0.734 7.952 1.00 93.44 155 GLU A O 1
ATOM 1219 N N . LEU A 1 156 ? -13.107 -2.501 8.157 1.00 94.06 156 LEU A N 1
ATOM 1220 C CA . LEU A 1 156 ? -13.697 -3.286 7.084 1.00 94.06 156 LEU A CA 1
ATOM 1221 C C . LEU A 1 156 ? -14.912 -4.080 7.584 1.00 94.06 156 LEU A C 1
ATOM 1223 O O . LEU A 1 156 ? -15.048 -4.400 8.770 1.00 94.06 156 LEU A O 1
ATOM 1227 N N . LEU A 1 157 ? -15.807 -4.427 6.657 1.00 92.12 157 LEU A N 1
ATOM 1228 C CA . LEU A 1 157 ? -16.998 -5.241 6.933 1.00 92.12 157 LEU A CA 1
ATOM 1229 C C . LEU A 1 157 ? -16.654 -6.665 7.396 1.00 92.12 157 LEU A C 1
ATOM 1231 O O . LEU A 1 157 ? -17.446 -7.284 8.101 1.00 92.12 157 LEU A O 1
ATOM 1235 N N . ASP A 1 158 ? -15.475 -7.176 7.036 1.00 90.75 158 ASP A N 1
ATOM 1236 C CA . ASP A 1 158 ? -14.969 -8.485 7.469 1.00 90.75 158 ASP A CA 1
ATOM 1237 C C . ASP A 1 158 ? -14.360 -8.474 8.888 1.00 90.75 158 ASP A C 1
ATOM 1239 O O . ASP A 1 158 ? -13.928 -9.512 9.391 1.00 90.75 158 ASP A O 1
ATOM 1243 N N . GLY A 1 159 ? -14.350 -7.313 9.553 1.00 88.81 159 GLY A N 1
ATOM 1244 C CA . GLY A 1 159 ? -13.834 -7.137 10.908 1.00 88.81 159 GLY A CA 1
ATOM 1245 C C . GLY A 1 159 ? -12.334 -6.854 10.993 1.00 88.81 159 GLY A C 1
ATOM 1246 O O . GLY A 1 159 ? -11.820 -6.755 12.110 1.00 88.81 159 GLY A O 1
ATOM 1247 N N . ARG A 1 160 ? -11.629 -6.717 9.864 1.00 92.88 160 ARG A N 1
ATOM 1248 C CA . ARG A 1 160 ? -10.258 -6.191 9.845 1.00 92.88 160 ARG A CA 1
ATOM 1249 C C . ARG A 1 160 ? -10.244 -4.679 10.055 1.00 92.88 160 ARG A C 1
ATOM 1251 O O . ARG A 1 160 ? -11.191 -3.973 9.703 1.00 92.88 160 ARG A O 1
ATOM 1258 N N . VAL A 1 161 ? -9.145 -4.187 10.611 1.00 93.62 161 VAL A N 1
ATOM 1259 C CA . VAL A 1 161 ? -8.910 -2.768 10.884 1.00 93.62 161 VAL A CA 1
ATOM 1260 C C . VAL A 1 161 ? -7.649 -2.339 10.148 1.00 93.62 161 VAL A C 1
ATOM 1262 O O . VAL A 1 161 ? -6.553 -2.816 10.444 1.00 93.62 161 VAL A O 1
ATOM 1265 N N . LEU A 1 162 ? -7.810 -1.440 9.182 1.00 94.62 162 LEU A N 1
ATOM 1266 C CA . LEU A 1 162 ? -6.720 -0.897 8.387 1.00 94.62 162 LEU A CA 1
ATOM 1267 C C . LEU A 1 162 ? -6.396 0.525 8.836 1.00 94.62 162 LEU A C 1
ATOM 1269 O O . LEU A 1 162 ? -7.246 1.409 8.836 1.00 94.62 162 LEU A O 1
ATOM 1273 N N . GLU A 1 163 ? -5.140 0.766 9.166 1.00 93.94 163 GLU A N 1
ATOM 1274 C CA . GLU A 1 163 ? -4.579 2.100 9.315 1.00 93.94 163 GLU A CA 1
ATOM 1275 C C . GLU A 1 163 ? -4.234 2.641 7.924 1.00 93.94 163 GLU A C 1
ATOM 1277 O O . GLU A 1 163 ? -3.500 1.998 7.174 1.00 93.94 163 GLU A O 1
ATOM 1282 N N . ARG A 1 164 ? -4.770 3.807 7.559 1.00 94.38 164 ARG A N 1
ATOM 1283 C CA . ARG A 1 164 ? -4.516 4.478 6.282 1.00 94.38 164 ARG A CA 1
ATOM 1284 C C . ARG A 1 164 ? -3.755 5.770 6.528 1.00 94.38 164 ARG A C 1
ATOM 1286 O O . ARG A 1 164 ? -4.230 6.652 7.240 1.00 94.38 164 ARG A O 1
ATOM 1293 N N . HIS A 1 165 ? -2.624 5.911 5.853 1.00 93.50 165 HIS A N 1
ATOM 1294 C CA . HIS A 1 165 ? -1.810 7.117 5.875 1.00 93.50 165 HIS A CA 1
ATOM 1295 C C . HIS A 1 165 ? -1.593 7.633 4.459 1.00 93.50 165 HIS A C 1
ATOM 1297 O O . HIS A 1 165 ? -1.317 6.853 3.549 1.00 93.50 165 HIS A O 1
ATOM 1303 N N . VAL A 1 166 ? -1.723 8.941 4.261 1.00 92.12 166 VAL A N 1
ATOM 1304 C CA . VAL A 1 166 ? -1.591 9.558 2.947 1.00 92.12 166 VAL A CA 1
ATOM 1305 C C . VAL A 1 166 ? -0.590 10.689 2.977 1.00 92.12 166 VAL A C 1
ATOM 1307 O O . VAL A 1 166 ? -0.748 11.638 3.739 1.00 92.12 166 VAL A O 1
ATOM 1310 N N . LEU A 1 167 ? 0.393 10.615 2.085 1.00 91.31 167 LEU A N 1
ATOM 1311 C CA . LEU A 1 167 ? 1.465 11.590 1.959 1.00 91.31 167 LEU A CA 1
ATOM 1312 C C . LEU A 1 167 ? 1.499 12.179 0.540 1.00 91.31 167 LEU A C 1
ATOM 1314 O O . LEU A 1 167 ? 1.423 11.429 -0.440 1.00 91.31 167 LEU A O 1
ATOM 1318 N N . PRO A 1 168 ? 1.634 13.508 0.383 1.00 90.81 168 PRO A N 1
ATOM 1319 C CA . PRO A 1 168 ? 1.781 14.129 -0.927 1.00 90.81 168 PRO A CA 1
ATOM 1320 C C . PRO A 1 168 ? 3.147 13.791 -1.536 1.00 90.81 168 PRO A C 1
ATOM 1322 O O . PRO A 1 168 ? 4.195 13.951 -0.908 1.00 90.81 168 PRO A O 1
ATOM 1325 N N . GLN A 1 169 ? 3.159 13.381 -2.801 1.00 89.00 169 GLN A N 1
ATOM 1326 C CA . GLN A 1 169 ? 4.397 13.151 -3.535 1.00 89.00 169 GLN A CA 1
ATOM 1327 C C . GLN A 1 169 ? 4.860 14.459 -4.176 1.00 89.00 169 GLN A C 1
ATOM 1329 O O . GLN A 1 169 ? 4.170 15.017 -5.030 1.00 89.00 169 GLN A O 1
ATOM 1334 N N . ARG A 1 170 ? 6.047 14.944 -3.795 1.00 87.12 170 ARG A N 1
ATOM 1335 C CA . ARG A 1 170 ? 6.616 16.200 -4.306 1.00 87.12 170 ARG A CA 1
ATOM 1336 C C . ARG A 1 170 ? 7.789 15.940 -5.245 1.00 87.12 170 ARG A C 1
ATOM 1338 O O . ARG A 1 170 ? 8.731 15.240 -4.888 1.00 87.12 170 ARG A O 1
ATOM 1345 N N . LEU A 1 171 ? 7.766 16.569 -6.417 1.00 84.69 171 LEU A N 1
ATOM 1346 C CA . LEU A 1 171 ? 8.875 16.589 -7.368 1.00 84.69 171 LEU A CA 1
ATOM 1347 C C . LEU A 1 171 ? 9.224 18.049 -7.675 1.00 84.69 171 LEU A C 1
ATOM 1349 O O . LEU A 1 171 ? 8.364 18.817 -8.100 1.00 84.69 171 LEU A O 1
ATOM 1353 N N . HIS A 1 172 ? 10.474 18.450 -7.423 1.00 84.88 172 HIS A N 1
ATOM 1354 C CA . HIS A 1 172 ? 10.934 19.846 -7.551 1.00 84.88 172 HIS A CA 1
ATOM 1355 C C . HIS A 1 172 ? 10.051 20.865 -6.797 1.00 84.88 172 HIS A C 1
ATOM 1357 O O . HIS A 1 172 ? 9.765 21.949 -7.296 1.00 84.88 172 HIS A O 1
ATOM 1363 N N . GLY A 1 173 ? 9.573 20.504 -5.600 1.00 79.75 173 GLY A N 1
ATOM 1364 C CA . GLY A 1 173 ? 8.723 21.368 -4.769 1.00 79.75 173 GLY A CA 1
ATOM 1365 C C . GLY A 1 173 ? 7.248 21.428 -5.182 1.00 79.75 173 GLY A C 1
ATOM 1366 O O . GLY A 1 173 ? 6.452 22.020 -4.458 1.00 79.75 173 GLY A O 1
ATOM 1367 N N . ARG A 1 174 ? 6.858 20.781 -6.288 1.00 82.31 174 ARG A N 1
ATOM 1368 C CA . ARG A 1 174 ? 5.468 20.691 -6.751 1.00 82.31 174 ARG A CA 1
ATOM 1369 C C . ARG A 1 174 ? 4.859 19.345 -6.374 1.00 82.31 174 ARG A C 1
ATOM 1371 O O . ARG A 1 174 ? 5.496 18.313 -6.578 1.00 82.31 174 ARG A O 1
ATOM 1378 N N . CYS A 1 175 ? 3.629 19.347 -5.871 1.00 83.88 175 CYS A N 1
ATOM 1379 C CA . CYS A 1 175 ? 2.867 18.119 -5.661 1.00 83.88 175 CYS A CA 1
ATOM 1380 C C . CYS A 1 175 ? 2.514 17.491 -7.018 1.00 83.88 175 CYS A C 1
ATOM 1382 O O . CYS A 1 175 ? 1.872 18.126 -7.857 1.00 83.88 175 CYS A O 1
ATOM 1384 N N . VAL A 1 176 ? 2.994 16.272 -7.256 1.00 86.75 176 VAL A N 1
ATOM 1385 C CA . VAL A 1 176 ? 2.804 15.514 -8.505 1.00 86.75 176 VAL A CA 1
ATOM 1386 C C . VAL A 1 176 ? 1.907 14.292 -8.327 1.00 86.75 176 VAL A C 1
ATOM 1388 O O . VAL A 1 176 ? 1.531 13.663 -9.316 1.00 86.75 176 VAL A O 1
ATOM 1391 N N . GLY A 1 177 ? 1.557 13.957 -7.088 1.00 88.94 177 GLY A N 1
ATOM 1392 C CA . GLY A 1 177 ? 0.772 12.776 -6.771 1.00 88.94 177 GLY A CA 1
ATOM 1393 C C . GLY A 1 177 ? 0.583 12.590 -5.274 1.00 88.94 177 GLY A C 1
ATOM 1394 O O . GLY A 1 177 ? 0.851 13.491 -4.479 1.00 88.94 177 GLY A O 1
ATOM 1395 N N . SER A 1 178 ? 0.140 11.406 -4.879 1.00 90.69 178 SER A N 1
ATOM 1396 C CA . SER A 1 178 ? 0.050 10.989 -3.479 1.00 90.69 178 SER A CA 1
ATOM 1397 C C . SER A 1 178 ? 0.469 9.541 -3.322 1.00 90.69 178 SER A C 1
ATOM 1399 O O . SER A 1 178 ? 0.149 8.716 -4.170 1.00 90.69 178 SER A O 1
ATOM 1401 N N . VAL A 1 179 ? 1.123 9.238 -2.209 1.00 91.56 179 VAL A N 1
ATOM 1402 C CA . VAL A 1 179 ? 1.390 7.873 -1.761 1.00 91.56 179 VAL A CA 1
ATOM 1403 C C . VAL A 1 179 ? 0.455 7.584 -0.597 1.00 91.56 179 VAL A C 1
ATOM 1405 O O . VAL A 1 179 ? 0.375 8.362 0.352 1.00 91.56 179 VAL A O 1
ATOM 1408 N N . ILE A 1 180 ? -0.280 6.487 -0.694 1.00 93.31 180 ILE A N 1
ATOM 1409 C CA . ILE A 1 180 ? -1.214 6.001 0.310 1.00 93.31 180 ILE A CA 1
ATOM 1410 C C . ILE A 1 180 ? -0.680 4.666 0.814 1.00 93.31 180 ILE A C 1
ATOM 1412 O O . ILE A 1 180 ? -0.419 3.756 0.028 1.00 93.31 180 ILE A O 1
ATOM 1416 N N . THR A 1 181 ? -0.548 4.553 2.127 1.00 93.81 181 THR A N 1
ATOM 1417 C CA . THR A 1 181 ? -0.105 3.344 2.811 1.00 93.81 181 THR A CA 1
ATOM 1418 C C . THR A 1 181 ? -1.250 2.801 3.653 1.00 93.81 181 THR A C 1
ATOM 1420 O O . THR A 1 181 ? -1.890 3.551 4.390 1.00 93.81 181 THR A O 1
ATOM 1423 N N . TYR A 1 182 ? -1.493 1.500 3.550 1.00 94.81 182 TYR A N 1
ATOM 1424 C CA . TYR A 1 182 ? -2.470 0.746 4.322 1.00 94.81 182 TYR A CA 1
ATOM 1425 C C . TYR A 1 182 ? -1.744 -0.291 5.168 1.00 94.81 182 TYR A C 1
ATOM 1427 O O . TYR A 1 182 ? -1.024 -1.131 4.633 1.00 94.81 182 TYR A O 1
ATOM 1435 N N . ARG A 1 183 ? -1.957 -0.271 6.478 1.00 93.38 183 ARG A N 1
ATOM 1436 C CA . ARG A 1 183 ? -1.388 -1.249 7.405 1.00 93.38 183 ARG A CA 1
ATOM 1437 C C . ARG A 1 183 ? -2.503 -1.966 8.142 1.00 93.38 183 ARG A C 1
ATOM 1439 O O . ARG A 1 183 ? -3.360 -1.318 8.732 1.00 93.38 183 ARG A O 1
ATOM 1446 N N . ASP A 1 184 ? -2.479 -3.292 8.141 1.00 93.62 184 ASP A N 1
ATOM 1447 C CA . ASP A 1 184 ? -3.386 -4.068 8.982 1.00 93.62 184 ASP A CA 1
ATOM 1448 C C . ASP A 1 184 ? -2.947 -3.953 10.449 1.00 93.62 184 ASP A C 1
ATOM 1450 O O . ASP A 1 184 ? -1.839 -4.348 10.818 1.00 93.62 184 ASP A O 1
ATOM 1454 N N . ILE A 1 185 ? -3.808 -3.366 11.278 1.00 92.50 185 ILE A N 1
ATOM 1455 C CA . ILE A 1 185 ? -3.588 -3.198 12.719 1.00 92.50 185 ILE A CA 1
ATOM 1456 C C . ILE A 1 185 ? -4.567 -4.039 13.542 1.00 92.50 185 ILE A C 1
ATOM 1458 O O . ILE A 1 185 ? -4.672 -3.840 14.752 1.00 92.50 185 ILE A O 1
ATOM 1462 N N . THR A 1 186 ? -5.268 -4.989 12.916 1.00 90.44 186 THR A N 1
ATOM 1463 C CA . THR A 1 186 ? -6.308 -5.811 13.550 1.00 90.44 186 THR A CA 1
ATOM 1464 C C . THR A 1 186 ? -5.779 -6.528 14.786 1.00 90.44 186 THR A C 1
ATOM 1466 O O . THR A 1 186 ? -6.374 -6.443 15.860 1.00 90.44 186 THR A O 1
ATOM 1469 N N . ASP A 1 187 ? -4.638 -7.207 14.660 1.00 88.44 187 ASP A N 1
ATOM 1470 C CA . ASP A 1 187 ? -4.052 -7.946 15.777 1.00 88.44 187 ASP A CA 1
ATOM 1471 C C . ASP A 1 187 ? -3.575 -7.001 16.880 1.00 88.44 187 ASP A C 1
ATOM 1473 O O . ASP A 1 187 ? -3.852 -7.249 18.052 1.00 88.44 187 ASP A O 1
ATOM 1477 N N . ARG A 1 188 ? -2.938 -5.877 16.514 1.00 89.75 188 ARG A N 1
ATOM 1478 C CA . ARG A 1 188 ? -2.510 -4.847 17.474 1.00 89.75 188 ARG A CA 1
ATOM 1479 C C . ARG A 1 188 ? -3.700 -4.350 18.296 1.00 89.75 188 ARG A C 1
ATOM 1481 O O . ARG A 1 188 ? -3.646 -4.407 19.521 1.00 89.75 188 ARG A O 1
ATOM 1488 N N . MET A 1 189 ? -4.786 -3.960 17.629 1.00 87.62 189 MET A N 1
ATOM 1489 C CA . MET A 1 189 ? -6.010 -3.474 18.272 1.00 87.62 189 MET A CA 1
ATOM 1490 C C . MET A 1 189 ? -6.638 -4.535 19.182 1.00 87.62 189 MET A C 1
ATOM 1492 O O . MET A 1 189 ? -7.007 -4.234 20.312 1.00 87.62 189 MET A O 1
ATOM 1496 N N . ARG A 1 190 ? -6.704 -5.800 18.743 1.00 85.94 190 ARG A N 1
ATOM 1497 C CA . ARG A 1 190 ? -7.236 -6.902 19.566 1.00 85.94 190 ARG A CA 1
ATOM 1498 C C . ARG A 1 190 ? -6.401 -7.155 20.818 1.00 85.94 190 ARG A C 1
ATOM 1500 O O . ARG A 1 190 ? -6.956 -7.448 21.878 1.00 85.94 190 ARG A O 1
ATOM 1507 N N . TYR A 1 191 ? -5.075 -7.072 20.715 1.00 85.19 191 TYR A N 1
ATOM 1508 C CA . TYR A 1 191 ? -4.202 -7.203 21.880 1.00 85.19 191 TYR A CA 1
ATOM 1509 C C . TYR A 1 191 ? -4.359 -6.020 22.836 1.00 85.19 191 TYR A C 1
ATOM 1511 O O . TYR A 1 191 ? -4.463 -6.240 24.043 1.00 85.19 191 TYR A O 1
ATOM 1519 N N . GLU A 1 192 ? -4.425 -4.796 22.314 1.00 85.50 192 GLU A N 1
ATOM 1520 C CA . GLU A 1 192 ? -4.638 -3.581 23.106 1.00 85.50 192 GLU A CA 1
ATOM 1521 C C . GLU A 1 192 ? -5.988 -3.608 23.832 1.00 85.50 192 GLU A C 1
ATOM 1523 O O . GLU A 1 192 ? -6.029 -3.401 25.045 1.00 85.50 192 GLU A O 1
ATOM 1528 N N . GLU A 1 193 ? -7.076 -3.972 23.147 1.00 82.00 193 GLU A N 1
ATOM 1529 C CA . GLU A 1 193 ? -8.393 -4.150 23.768 1.00 82.00 193 GLU A CA 1
ATOM 1530 C C . GLU A 1 193 ? -8.373 -5.220 24.856 1.00 82.00 193 GLU A C 1
ATOM 1532 O O . GLU A 1 193 ? -8.907 -5.001 25.941 1.00 82.00 193 GLU A O 1
ATOM 1537 N N . LYS A 1 194 ? -7.731 -6.368 24.611 1.00 80.31 194 LYS A N 1
ATOM 1538 C CA . LYS A 1 194 ? -7.636 -7.440 25.610 1.00 80.31 194 LYS A CA 1
ATOM 1539 C C . LYS A 1 194 ? -6.843 -7.001 26.841 1.00 80.31 194 LYS A C 1
ATOM 1541 O O . LYS A 1 194 ? -7.226 -7.335 27.961 1.00 80.31 194 LYS A O 1
ATOM 1546 N N . MET A 1 195 ? -5.754 -6.257 26.651 1.00 80.62 195 MET A N 1
ATOM 1547 C CA . MET A 1 195 ? -4.959 -5.716 27.756 1.00 80.62 195 MET A CA 1
ATOM 1548 C C . MET A 1 195 ? -5.741 -4.669 28.546 1.00 80.62 195 MET A C 1
ATOM 1550 O O . MET A 1 195 ? -5.780 -4.739 29.773 1.00 80.62 195 MET A O 1
ATOM 1554 N N . MET A 1 196 ? -6.421 -3.753 27.857 1.00 79.38 196 MET A N 1
ATOM 1555 C CA . MET A 1 196 ? -7.269 -2.744 28.485 1.00 79.38 196 MET A CA 1
ATOM 1556 C C . MET A 1 196 ? -8.435 -3.384 29.245 1.00 79.38 196 MET A C 1
ATOM 1558 O O . MET A 1 196 ? -8.683 -3.032 30.395 1.00 79.38 196 MET A O 1
ATOM 1562 N N . PHE A 1 197 ? -9.108 -4.367 28.647 1.00 75.69 197 PHE A N 1
ATOM 1563 C CA . PHE A 1 197 ? -10.176 -5.126 29.290 1.00 75.69 197 PHE A CA 1
ATOM 1564 C C . PHE A 1 197 ? -9.679 -5.826 30.556 1.00 75.69 197 PHE A C 1
ATOM 1566 O O . PHE A 1 197 ? -10.284 -5.669 31.614 1.00 75.69 197 PHE A O 1
ATOM 1573 N N . ASN A 1 198 ? -8.550 -6.537 30.481 1.00 78.00 198 ASN A N 1
ATOM 1574 C CA . ASN A 1 198 ? -7.952 -7.179 31.649 1.00 78.00 198 ASN A CA 1
ATOM 1575 C C . ASN A 1 198 ? -7.625 -6.160 32.748 1.00 78.00 198 ASN A C 1
ATOM 1577 O O . ASN A 1 198 ? -7.931 -6.407 33.910 1.00 78.00 198 ASN A O 1
ATOM 1581 N N . HIS A 1 199 ? -7.048 -5.009 32.397 1.00 75.44 199 HIS A N 1
ATOM 1582 C CA . HIS A 1 199 ? -6.736 -3.959 33.364 1.00 75.44 199 HIS A CA 1
ATOM 1583 C C . HIS A 1 199 ? -8.001 -3.405 34.041 1.00 75.44 199 HIS A C 1
ATOM 1585 O O . HIS A 1 199 ? -8.077 -3.372 35.268 1.00 75.44 199 HIS A O 1
ATOM 1591 N N . VAL A 1 200 ? -9.028 -3.049 33.261 1.00 75.56 200 VAL A N 1
ATOM 1592 C CA . VAL A 1 200 ? -10.303 -2.524 33.779 1.00 75.56 200 VAL A CA 1
ATOM 1593 C C . VAL A 1 200 ? -11.006 -3.545 34.667 1.00 75.56 200 VAL A C 1
ATOM 1595 O O . VAL A 1 200 ? -11.500 -3.181 35.737 1.00 75.56 200 VAL A O 1
ATOM 1598 N N . VAL A 1 201 ? -11.043 -4.813 34.249 1.00 77.50 201 VAL A N 1
ATOM 1599 C CA . VAL A 1 201 ? -11.643 -5.892 35.036 1.00 77.50 201 VAL A CA 1
ATOM 1600 C C . VAL A 1 201 ? -10.883 -6.078 36.342 1.00 77.50 201 VAL A C 1
ATOM 1602 O O . VAL A 1 201 ? -11.522 -6.128 37.385 1.00 77.50 201 VAL A O 1
ATOM 1605 N N . LEU A 1 202 ? -9.552 -6.140 36.333 1.00 74.31 202 LEU A N 1
ATOM 1606 C CA . LEU A 1 202 ? -8.774 -6.364 37.555 1.00 74.31 202 LEU A CA 1
ATOM 1607 C C . LEU A 1 202 ? -8.865 -5.193 38.547 1.00 74.31 202 LEU A C 1
ATOM 1609 O O . LEU A 1 202 ? -8.985 -5.442 39.747 1.00 74.31 202 LEU A O 1
ATOM 1613 N N . GLU A 1 203 ? -8.864 -3.946 38.068 1.00 70.44 203 GLU A N 1
ATOM 1614 C CA . GLU A 1 203 ? -8.954 -2.751 38.926 1.00 70.44 203 GLU A CA 1
ATOM 1615 C C . GLU A 1 203 ? -10.341 -2.550 39.549 1.00 70.44 203 GLU A C 1
ATOM 1617 O O . GLU A 1 203 ? -10.440 -2.125 40.703 1.00 70.44 203 GLU A O 1
ATOM 1622 N N . ASN A 1 204 ? -11.408 -2.866 38.805 1.00 73.19 204 ASN A N 1
ATOM 1623 C CA . ASN A 1 204 ? -12.796 -2.676 39.249 1.00 73.19 204 ASN A CA 1
ATOM 1624 C C . ASN A 1 204 ? -13.447 -3.956 39.793 1.00 73.19 204 ASN A C 1
ATOM 1626 O O . ASN A 1 204 ? -14.625 -3.950 40.156 1.00 73.19 204 ASN A O 1
ATOM 1630 N N . SER A 1 205 ? -12.707 -5.062 39.849 1.00 78.94 205 SER A N 1
ATOM 1631 C CA . SER A 1 205 ? -13.194 -6.298 40.456 1.00 78.94 205 SER A CA 1
ATOM 1632 C C . SER A 1 205 ? -13.286 -6.167 41.979 1.00 78.94 205 SER A C 1
ATOM 1634 O O . SER A 1 205 ? -12.431 -5.523 42.595 1.00 78.94 205 SER A O 1
ATOM 1636 N N . PRO A 1 206 ? -14.267 -6.831 42.623 1.00 82.38 206 PRO A N 1
ATOM 1637 C CA . PRO A 1 206 ? -14.255 -7.037 44.069 1.00 82.38 206 PRO A CA 1
ATOM 1638 C C . PRO A 1 206 ? -12.928 -7.659 44.542 1.00 82.38 206 PRO A C 1
ATOM 1640 O O . PRO A 1 206 ? -12.212 -8.247 43.728 1.00 82.38 206 PRO A O 1
ATOM 1643 N N . PRO A 1 207 ? -12.589 -7.573 45.840 1.00 85.88 207 PRO A N 1
ATOM 1644 C CA . PRO A 1 207 ? -11.406 -8.224 46.398 1.00 85.88 207 PRO A CA 1
ATOM 1645 C C . PRO A 1 207 ? -11.314 -9.697 45.977 1.00 85.88 207 PRO A C 1
ATOM 1647 O O . PRO A 1 207 ? -12.204 -10.492 46.278 1.00 85.88 207 PRO A O 1
ATOM 1650 N N . MET A 1 208 ? -10.245 -10.052 45.267 1.00 83.56 208 MET A N 1
ATOM 1651 C CA . MET A 1 208 ? -9.973 -11.401 44.778 1.00 83.56 208 MET A CA 1
ATOM 1652 C C . MET A 1 208 ? -8.541 -11.791 45.099 1.00 83.56 208 MET A C 1
ATOM 1654 O O . MET A 1 208 ? -7.622 -10.976 45.023 1.00 83.56 208 MET A O 1
ATOM 1658 N N . TYR A 1 209 ? -8.364 -13.071 45.392 1.00 86.56 209 TYR A N 1
ATOM 1659 C CA . TYR A 1 209 ? -7.067 -13.668 45.624 1.00 86.56 209 TYR A CA 1
ATOM 1660 C C . TYR A 1 209 ? -7.034 -15.108 45.116 1.00 86.56 209 TYR A C 1
ATOM 1662 O O . TYR A 1 209 ? -8.067 -15.777 45.034 1.00 86.56 209 TYR A O 1
ATOM 1670 N N . TRP A 1 210 ? -5.841 -15.583 44.776 1.00 87.38 210 TRP A N 1
ATOM 1671 C CA . TRP A 1 210 ? -5.571 -16.976 44.446 1.00 87.38 210 TRP A CA 1
ATOM 1672 C C . TRP A 1 210 ? -4.569 -17.555 45.429 1.00 87.38 210 TRP A C 1
ATOM 1674 O O . TRP A 1 210 ? -3.568 -16.918 45.765 1.00 87.38 210 TRP A O 1
ATOM 1684 N N . ILE A 1 211 ? -4.840 -18.787 45.849 1.00 90.44 211 ILE A N 1
ATOM 1685 C CA . ILE A 1 211 ? -3.955 -19.575 46.697 1.00 90.44 211 ILE A CA 1
ATOM 1686 C C . ILE A 1 211 ? -3.443 -20.791 45.938 1.00 90.44 211 ILE A C 1
ATOM 1688 O O . ILE A 1 211 ? -4.164 -21.392 45.138 1.00 90.44 211 ILE A O 1
ATOM 1692 N N . ASP A 1 212 ? -2.204 -21.163 46.220 1.00 86.88 212 ASP A N 1
ATOM 1693 C CA . ASP A 1 212 ? -1.675 -22.465 45.862 1.00 86.88 212 ASP A CA 1
ATOM 1694 C C . ASP A 1 212 ? -2.405 -23.527 46.690 1.00 86.88 212 ASP A C 1
ATOM 1696 O O . ASP A 1 212 ? -2.479 -23.447 47.920 1.00 86.88 212 ASP A O 1
ATOM 1700 N N . ARG A 1 213 ? -2.993 -24.511 46.007 1.00 83.62 213 ARG A N 1
ATOM 1701 C CA . ARG A 1 213 ? -3.862 -25.503 46.647 1.00 83.62 213 ARG A CA 1
ATOM 1702 C C . ARG A 1 213 ? -3.097 -26.461 47.562 1.00 83.62 213 ARG A C 1
ATOM 1704 O O . ARG A 1 213 ? -3.685 -26.961 48.517 1.00 83.62 213 ARG A O 1
ATOM 1711 N N . ASP A 1 214 ? -1.824 -26.713 47.276 1.00 87.62 214 ASP A N 1
ATOM 1712 C CA . ASP A 1 214 ? -1.013 -27.705 47.984 1.00 87.62 214 ASP A CA 1
ATOM 1713 C C . ASP A 1 214 ? -0.330 -27.103 49.220 1.00 87.62 214 ASP A C 1
ATOM 1715 O O . ASP A 1 214 ? -0.116 -27.784 50.224 1.00 87.62 214 ASP A O 1
ATOM 1719 N N . THR A 1 215 ? -0.004 -25.813 49.173 1.00 85.00 215 THR A N 1
ATOM 1720 C CA . THR A 1 215 ? 0.747 -25.115 50.228 1.00 85.00 215 THR A CA 1
ATOM 1721 C C . THR A 1 215 ? -0.086 -24.105 51.018 1.00 85.00 215 THR A C 1
ATOM 1723 O O . THR A 1 215 ? 0.329 -23.705 52.114 1.00 85.00 215 THR A O 1
ATOM 1726 N N . GLY A 1 216 ? -1.254 -23.712 50.497 1.00 83.31 216 GLY A N 1
ATOM 1727 C CA . GLY A 1 216 ? -2.135 -22.699 51.083 1.00 83.31 216 GLY A CA 1
ATOM 1728 C C . GLY A 1 216 ? -1.555 -21.283 51.033 1.00 83.31 216 GLY A C 1
ATOM 1729 O O . GLY A 1 216 ? -1.991 -20.413 51.790 1.00 83.31 216 GLY A O 1
ATOM 1730 N N . THR A 1 217 ? -0.534 -21.050 50.206 1.00 88.31 217 THR A N 1
ATOM 1731 C CA . THR A 1 217 ? 0.122 -19.746 50.097 1.00 88.31 217 THR A CA 1
ATOM 1732 C C . THR A 1 217 ? -0.583 -18.859 49.086 1.00 88.31 217 THR A C 1
ATOM 1734 O O . THR A 1 217 ? -1.037 -19.318 48.040 1.00 88.31 217 THR A O 1
ATOM 1737 N N . LEU A 1 218 ? -0.655 -17.564 49.379 1.00 86.62 218 LEU A N 1
ATOM 1738 C CA . LEU A 1 218 ? -1.150 -16.561 48.448 1.00 86.62 218 LEU A CA 1
ATOM 1739 C C . LEU A 1 218 ? -0.209 -16.448 47.237 1.00 86.62 218 LEU A C 1
ATOM 1741 O O . LEU A 1 218 ? 0.963 -16.097 47.388 1.00 86.62 218 LEU A O 1
ATOM 1745 N N . VAL A 1 219 ? -0.734 -16.722 46.043 1.00 86.88 219 VAL A N 1
ATOM 1746 C CA . VAL A 1 219 ? -0.010 -16.638 44.757 1.00 86.88 219 VAL A CA 1
ATOM 1747 C C . VAL A 1 219 ? -0.351 -15.351 44.012 1.00 86.88 219 VAL A C 1
ATOM 1749 O O . VAL A 1 219 ? 0.450 -14.846 43.231 1.00 86.88 219 VAL A O 1
ATOM 1752 N N . TYR A 1 220 ? -1.544 -14.812 44.243 1.00 85.69 220 TYR A N 1
ATOM 1753 C CA . TYR A 1 220 ? -1.997 -13.577 43.621 1.00 85.69 220 TYR A CA 1
ATOM 1754 C C . TYR A 1 220 ? -3.063 -12.909 44.484 1.00 85.69 220 TYR A C 1
ATOM 1756 O O . TYR A 1 220 ? -3.897 -13.589 45.079 1.00 85.69 220 TYR A O 1
ATOM 1764 N N . ALA A 1 221 ? -3.077 -11.583 44.489 1.00 85.12 221 ALA A N 1
ATOM 1765 C CA . ALA A 1 221 ? -4.189 -10.780 44.966 1.00 85.12 221 ALA A CA 1
ATOM 1766 C C . ALA A 1 221 ? -4.385 -9.585 44.034 1.00 85.12 221 ALA A C 1
ATOM 1768 O O . ALA A 1 221 ? -3.416 -9.017 43.528 1.00 85.12 221 ALA A O 1
ATOM 1769 N N . ASN A 1 222 ? -5.638 -9.212 43.780 1.00 86.00 222 ASN A N 1
ATOM 1770 C CA . ASN A 1 222 ? -5.927 -8.028 42.982 1.00 86.00 222 ASN A CA 1
ATOM 1771 C C . ASN A 1 222 ? -5.755 -6.737 43.813 1.00 86.00 222 ASN A C 1
ATOM 1773 O O . ASN A 1 222 ? -5.805 -6.780 45.047 1.00 86.00 222 ASN A O 1
ATOM 1777 N N . PRO A 1 223 ? -5.623 -5.563 43.168 1.00 85.31 223 PRO A N 1
ATOM 1778 C CA . PRO A 1 223 ? -5.443 -4.293 43.875 1.00 85.31 223 PRO A CA 1
ATOM 1779 C C . PRO A 1 223 ? -6.559 -3.979 44.881 1.00 85.31 223 PRO A C 1
ATOM 1781 O O . PRO A 1 223 ? -6.305 -3.387 45.927 1.00 85.31 223 PRO A O 1
ATOM 1784 N N . ALA A 1 224 ? -7.800 -4.399 44.609 1.00 85.38 224 ALA A N 1
ATOM 1785 C CA . ALA A 1 224 ? -8.912 -4.229 45.542 1.00 85.38 224 ALA A CA 1
ATOM 1786 C C . ALA A 1 224 ? -8.723 -5.024 46.848 1.00 85.38 224 ALA A C 1
ATOM 1788 O O . ALA A 1 224 ? -9.061 -4.517 47.916 1.00 85.38 224 ALA A O 1
ATOM 1789 N N . PHE A 1 225 ? -8.166 -6.237 46.784 1.00 85.94 225 PHE A N 1
ATOM 1790 C CA . PHE A 1 225 ? -7.834 -7.047 47.957 1.00 85.94 225 PHE A CA 1
ATOM 1791 C C . PHE A 1 225 ? -6.689 -6.433 48.768 1.00 85.94 225 PHE A C 1
ATOM 1793 O O . PHE A 1 225 ? -6.823 -6.297 49.984 1.00 85.94 225 PHE A O 1
ATOM 1800 N N . CYS A 1 226 ? -5.634 -5.964 48.096 1.00 86.25 226 CYS A N 1
ATOM 1801 C CA . CYS A 1 226 ? -4.524 -5.237 48.721 1.00 86.25 226 CYS A CA 1
ATOM 1802 C C . CYS A 1 226 ? -5.010 -3.972 49.450 1.00 86.25 226 CYS A C 1
ATOM 1804 O O . CYS A 1 226 ? -4.756 -3.804 50.640 1.00 86.25 226 CYS A O 1
ATOM 1806 N N . ARG A 1 227 ? -5.818 -3.128 48.785 1.00 85.00 227 ARG A N 1
ATOM 1807 C CA . ARG A 1 227 ? -6.407 -1.913 49.385 1.00 85.00 227 ARG A CA 1
ATOM 1808 C C . ARG A 1 227 ? -7.316 -2.210 50.578 1.00 85.00 227 ARG A C 1
ATOM 1810 O O . ARG A 1 227 ? -7.354 -1.420 51.515 1.00 85.00 227 ARG A O 1
ATOM 1817 N N . ASN A 1 228 ? -8.062 -3.315 50.539 1.00 85.00 228 ASN A N 1
ATOM 1818 C CA . ASN A 1 228 ? -8.969 -3.702 51.622 1.00 85.00 228 ASN A CA 1
ATOM 1819 C C . ASN A 1 228 ? -8.198 -4.130 52.881 1.00 85.00 228 ASN A C 1
ATOM 1821 O O . ASN A 1 228 ? -8.564 -3.761 53.992 1.00 85.00 228 ASN A O 1
ATOM 1825 N N . LEU A 1 229 ? -7.106 -4.874 52.705 1.00 83.56 229 LEU A N 1
ATOM 1826 C CA . LEU A 1 229 ? -6.287 -5.353 53.819 1.00 83.56 229 LEU A CA 1
ATOM 1827 C C . LEU A 1 229 ? -5.198 -4.358 54.244 1.00 83.56 229 LEU A C 1
ATOM 1829 O O . LEU A 1 229 ? -4.656 -4.497 55.336 1.00 83.56 229 LEU A O 1
ATOM 1833 N N . GLY A 1 230 ? -4.919 -3.338 53.427 1.00 83.44 230 GLY A N 1
ATOM 1834 C CA . GLY A 1 230 ? -3.944 -2.288 53.721 1.00 83.44 230 GLY A CA 1
ATOM 1835 C C . GLY A 1 230 ? -2.487 -2.722 53.552 1.00 83.44 230 GLY A C 1
ATOM 1836 O O . GLY A 1 230 ? -1.611 -2.098 54.142 1.00 83.44 230 GLY A O 1
ATOM 1837 N N . PHE A 1 231 ? -2.239 -3.774 52.772 1.00 83.75 231 PHE A N 1
ATOM 1838 C CA . PHE A 1 231 ? -0.904 -4.299 52.481 1.00 83.75 231 PHE A CA 1
ATOM 1839 C C . PHE A 1 231 ? -0.599 -4.183 50.992 1.00 83.75 231 PHE A C 1
ATOM 1841 O O . PHE A 1 231 ? -1.501 -4.299 50.156 1.00 83.75 231 PHE A O 1
ATOM 1848 N N . GLU A 1 232 ? 0.677 -4.010 50.662 1.00 81.38 232 GLU A N 1
ATOM 1849 C CA . GLU A 1 232 ? 1.140 -4.083 49.278 1.00 81.38 232 GLU A CA 1
ATOM 1850 C C . GLU A 1 232 ? 1.230 -5.545 48.820 1.00 81.38 232 GLU A C 1
ATOM 1852 O O . GLU A 1 232 ? 1.514 -6.448 49.609 1.00 81.38 232 GLU A O 1
ATOM 1857 N N . LEU A 1 233 ? 0.997 -5.806 47.527 1.00 79.50 233 LEU A N 1
ATOM 1858 C CA . LEU A 1 233 ? 0.959 -7.173 46.981 1.00 79.50 233 LEU A CA 1
ATOM 1859 C C . LEU A 1 233 ? 2.225 -7.976 47.327 1.00 79.50 233 LEU A C 1
ATOM 1861 O O . LEU A 1 233 ? 2.140 -9.147 47.689 1.00 79.50 233 LEU A O 1
ATOM 1865 N N . GLU A 1 234 ? 3.388 -7.335 47.252 1.00 82.19 234 GLU A N 1
ATOM 1866 C CA . GLU A 1 234 ? 4.701 -7.933 47.526 1.00 82.19 234 GLU A CA 1
ATOM 1867 C C . GLU A 1 234 ? 4.847 -8.420 48.971 1.00 82.19 234 GLU A C 1
ATOM 1869 O O . GLU A 1 234 ? 5.508 -9.426 49.217 1.00 82.19 234 GLU A O 1
ATOM 1874 N N . GLU A 1 235 ? 4.196 -7.746 49.916 1.00 82.12 235 GLU A N 1
ATOM 1875 C CA . GLU A 1 235 ? 4.206 -8.115 51.332 1.00 82.12 235 GLU A CA 1
ATOM 1876 C C . GLU A 1 235 ? 3.292 -9.312 51.603 1.00 82.12 235 GLU A C 1
ATOM 1878 O O . GLU A 1 235 ? 3.516 -10.071 52.543 1.00 82.12 235 GLU A O 1
ATOM 1883 N N . MET A 1 236 ? 2.264 -9.490 50.772 1.00 78.38 236 MET A N 1
ATOM 1884 C CA . MET A 1 236 ? 1.269 -10.546 50.925 1.00 78.38 236 MET A CA 1
ATOM 1885 C C . MET A 1 236 ? 1.654 -11.844 50.206 1.00 78.38 236 MET A C 1
ATOM 1887 O O . MET A 1 236 ? 1.220 -12.929 50.605 1.00 78.38 236 MET A O 1
ATOM 1891 N N . LEU A 1 237 ? 2.442 -11.756 49.132 1.00 82.06 237 LEU A N 1
ATOM 1892 C CA . LEU A 1 237 ? 2.853 -12.915 48.343 1.00 82.06 237 LEU A CA 1
ATOM 1893 C C . LEU A 1 237 ? 3.613 -13.933 49.208 1.00 82.06 237 LEU A C 1
ATOM 1895 O O . LEU A 1 237 ? 4.579 -13.613 49.895 1.00 82.06 237 LEU A O 1
ATOM 1899 N N . GLY A 1 238 ? 3.168 -15.191 49.170 1.00 76.69 238 GLY A N 1
ATOM 1900 C CA . GLY A 1 238 ? 3.754 -16.274 49.963 1.00 76.69 238 GLY A CA 1
ATOM 1901 C C . GLY A 1 238 ? 3.243 -16.384 51.405 1.00 76.69 238 GLY A C 1
ATOM 1902 O O . GLY A 1 238 ? 3.586 -17.355 52.085 1.00 76.69 238 GLY A O 1
ATOM 1903 N N . MET A 1 239 ? 2.388 -15.468 51.877 1.00 83.38 239 MET A N 1
ATOM 1904 C CA . MET A 1 239 ? 1.700 -15.640 53.160 1.00 83.38 239 MET A CA 1
ATOM 1905 C C . MET A 1 239 ? 0.769 -16.854 53.108 1.00 83.38 239 MET A C 1
ATOM 1907 O O . MET A 1 239 ? 0.066 -17.074 52.121 1.00 83.38 239 MET A O 1
ATOM 1911 N N . LYS A 1 240 ? 0.743 -17.643 54.187 1.00 81.00 240 LYS A N 1
ATOM 1912 C CA . LYS A 1 240 ? -0.240 -18.717 54.347 1.00 81.00 240 LYS A CA 1
ATOM 1913 C C . LYS A 1 240 ? -1.552 -18.135 54.840 1.00 81.00 240 LYS A C 1
ATOM 1915 O O . LYS A 1 240 ? -1.578 -17.497 55.890 1.00 81.00 240 LYS A O 1
ATOM 1920 N N . ILE A 1 241 ? -2.627 -18.401 54.110 1.00 74.88 241 ILE A N 1
ATOM 1921 C CA . ILE A 1 241 ? -3.973 -18.083 54.578 1.00 74.88 241 ILE A CA 1
ATOM 1922 C C . ILE A 1 241 ? -4.434 -19.258 55.443 1.00 74.88 241 ILE A C 1
ATOM 1924 O O . ILE A 1 241 ? -4.637 -20.362 54.944 1.00 74.88 241 ILE A O 1
ATOM 1928 N N . SER A 1 242 ? -4.522 -19.037 56.754 1.00 67.12 242 SER A N 1
ATOM 1929 C CA . SER A 1 242 ? -5.155 -19.973 57.686 1.00 67.12 242 SER A CA 1
ATOM 1930 C C . SER A 1 242 ? -6.666 -19.737 57.709 1.00 67.12 242 SER A C 1
ATOM 1932 O O . SER A 1 242 ? -7.076 -18.577 57.754 1.00 67.12 242 SER A O 1
ATOM 1934 N N . GLU A 1 243 ? -7.456 -20.817 57.688 1.00 55.25 243 GLU A N 1
ATOM 1935 C CA . GLU A 1 243 ? -8.912 -20.782 57.937 1.00 55.25 243 GLU A CA 1
ATOM 1936 C C . GLU A 1 243 ? -9.276 -20.110 59.268 1.00 55.25 243 GLU A C 1
ATOM 1938 O O . GLU A 1 243 ? -8.542 -20.318 60.266 1.00 55.25 243 GLU A O 1
#

pLDDT: mean 82.77, std 11.48, range [46.5, 94.81]

Radius of gyration: 46.71 Å; Cα contacts (8 Å, |Δi|>4): 249; chains: 1; bounding box: 88×49×159 Å

Foldseek 3Di:
DVVVVVVVVVVVVVVVVVVVVVVVVVVVVVVVVVVVVVVVVVVVVVVVVVVVVVVVVVVVVVVVVVVVVVVVVVVLVVQQPDLKWKWKAFPPVRDIDTHPNVCVVLVPDPVCPVVDGPVNVLVSLLVFFPDSPVSVVVVVVCVVPVQDKDWDWTQTPVGWIKTKIKHFDDDPNDGGIIMIIIHTCNVVVVVVVVVVVVVVCLQPPAWDWDADPVQQATQDTGPNVCVVVVHDGVVRGGDHDDD

Nearest PDB structures (foldseek):
  9bkv-assembly1_A  TM=5.550E-01  e=3.623E-06  Escherichia coli
  9ce0-assembly1_B  TM=4.812E-01  e=9.684E-07  Escherichia coli
  6hmj-assembly2_D  TM=6.876E-01  e=8.499E-05  Nakamurella multipartita DSM 44233
  6hmj-assembly1_B  TM=5.248E-01  e=3.777E-04  Nakamurella multipartita DSM 44233
  1d06-assembly1_A  TM=5.520E-01  e=1.061E-03  Sinorhizobium meliloti

Secondary structure (DSSP, 8-state):
-HHHHHHHHHHHHHHHHHHHHHHHHHHHHHHHHHHHHHHHHHHHHHHHHHHHHHHHHHHHHHHHHHHHHHHHHHHHHHHHHSSSEEEEEETTT--EEE-HHHHHHHT--HHHHTT--HHHHHHHHHTTBS-HHHHHHHHHHHHH-TT--EEEEEEBTTS-EEEEEEEEEEETTEEEEEEEEEEE-HHHHHHHHHHHHHHHHHHHSPS-EEE-TTT-BEEEE-HHHHHHHT--HHHHTT-B---